Protein AF-A0AA46ZZJ0-F1 (afdb_monomer_lite)

Foldseek 3Di:
DPDPLPVVLPQPPVVPPDDQLEDPDLDDPVVLVVLVVCLVVVNLSSLRRQLVNQSPDPPRDQVSNLVSLVSNLVSVDLVSLLVNLLQQCVQHDPPGGDPHDNVSSLVSLVSSLVVLDLLSLQVCLVVLLLDPDQVSNVSSLVSLVSSVVVVNQLSVQLCVQLVDDPPDGPDPVSSVSNLVSSQPSPNPSDDHPPCVVVVVVVVPDDDPDD

Structure (mmCIF, N/CA/C/O backbone):
data_AF-A0AA46ZZJ0-F1
#
_entry.id   AF-A0AA46ZZJ0-F1
#
loop_
_atom_site.group_PDB
_atom_site.id
_atom_site.type_symbol
_atom_site.label_atom_id
_atom_site.label_alt_id
_atom_site.label_comp_id
_atom_site.label_asym_id
_atom_site.label_entity_id
_atom_site.label_seq_id
_atom_site.pdbx_PDB_ins_code
_atom_site.Cartn_x
_atom_site.Cartn_y
_atom_site.Cartn_z
_atom_site.occupancy
_atom_site.B_iso_or_equiv
_atom_site.auth_seq_id
_atom_site.auth_comp_id
_atom_site.auth_asym_id
_atom_site.auth_atom_id
_atom_site.pdbx_PDB_model_num
ATOM 1 N N . MET A 1 1 ? 16.944 19.414 19.726 1.00 41.59 1 MET A N 1
ATOM 2 C CA . MET A 1 1 ? 16.369 18.321 18.902 1.00 41.59 1 MET A CA 1
ATOM 3 C C . MET A 1 1 ? 14.925 18.004 19.311 1.00 41.59 1 MET A C 1
ATOM 5 O O . MET A 1 1 ? 14.549 16.854 19.477 1.00 41.59 1 MET A O 1
ATOM 9 N N . LYS A 1 2 ? 14.100 19.038 19.476 1.00 33.69 2 LYS A N 1
ATOM 10 C CA . LYS A 1 2 ? 12.650 18.951 19.667 1.00 33.69 2 LYS A CA 1
ATOM 11 C C . LYS A 1 2 ? 12.070 19.550 18.383 1.00 33.69 2 LYS A C 1
ATOM 13 O O . LYS A 1 2 ? 12.571 20.605 18.010 1.00 33.69 2 LYS A O 1
ATOM 18 N N . ASN A 1 3 ? 11.175 18.834 17.690 1.00 34.25 3 ASN A N 1
ATOM 19 C CA . ASN A 1 3 ? 10.380 19.240 16.496 1.00 34.25 3 ASN A CA 1
ATOM 20 C C . ASN A 1 3 ? 10.385 18.259 15.306 1.00 34.25 3 ASN A C 1
ATOM 22 O O . ASN A 1 3 ? 9.818 18.575 14.269 1.00 34.25 3 ASN A O 1
ATOM 26 N N . ARG A 1 4 ? 10.933 17.044 15.431 1.00 37.38 4 ARG A N 1
ATOM 27 C CA . ARG A 1 4 ? 10.890 16.043 14.340 1.00 37.38 4 ARG A CA 1
ATOM 28 C C . ARG A 1 4 ? 9.792 14.974 14.461 1.00 37.38 4 ARG A C 1
ATOM 30 O O . ARG A 1 4 ? 9.810 14.010 13.710 1.00 37.38 4 ARG A O 1
ATOM 37 N N . ILE A 1 5 ? 8.857 15.146 15.399 1.00 43.00 5 ILE A N 1
ATOM 38 C CA . ILE A 1 5 ? 7.804 14.159 15.723 1.00 43.00 5 ILE A CA 1
ATOM 39 C C . ILE A 1 5 ? 6.397 14.648 15.313 1.00 43.00 5 ILE A C 1
ATOM 41 O O . ILE A 1 5 ? 5.481 13.847 15.184 1.00 43.00 5 ILE A O 1
ATOM 45 N N . TYR A 1 6 ? 6.215 15.938 15.008 1.00 34.50 6 TYR A N 1
ATOM 46 C CA . TYR A 1 6 ? 4.882 16.513 14.769 1.00 34.50 6 TYR A CA 1
ATOM 47 C C . TYR A 1 6 ? 4.411 16.538 13.303 1.00 34.50 6 TYR A C 1
ATOM 49 O O . TYR A 1 6 ? 3.252 16.845 13.052 1.00 34.50 6 TYR A O 1
ATOM 57 N N . THR A 1 7 ? 5.243 16.165 12.327 1.00 35.50 7 THR A N 1
ATOM 58 C CA . THR A 1 7 ? 4.884 16.223 10.891 1.00 35.50 7 THR A CA 1
ATOM 59 C C . THR A 1 7 ? 4.432 14.900 10.270 1.00 35.50 7 THR A C 1
ATOM 61 O O . THR A 1 7 ? 4.110 14.872 9.089 1.00 35.50 7 THR A O 1
ATOM 64 N N . TRP A 1 8 ? 4.313 13.824 11.052 1.00 37.69 8 TRP A N 1
ATOM 65 C CA . TRP A 1 8 ? 3.679 12.570 10.603 1.00 37.69 8 TRP A CA 1
ATOM 66 C C . TRP A 1 8 ? 2.205 12.448 11.021 1.00 37.69 8 TRP A C 1
ATOM 68 O O . TRP A 1 8 ? 1.538 11.466 10.709 1.00 37.69 8 TRP A O 1
ATOM 78 N N . LEU A 1 9 ? 1.672 13.473 11.693 1.00 37.53 9 LEU A N 1
ATOM 79 C CA . LEU A 1 9 ? 0.306 13.514 12.224 1.00 37.53 9 LEU A CA 1
ATOM 80 C C . LEU A 1 9 ? -0.776 13.866 11.186 1.00 37.53 9 LEU A C 1
ATOM 82 O O . LEU A 1 9 ? -1.949 13.919 11.544 1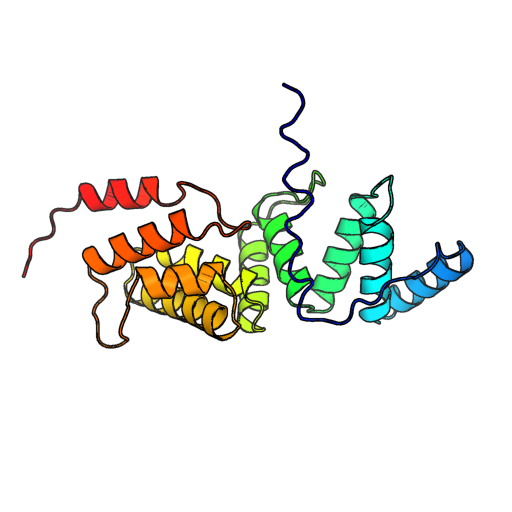.00 37.53 9 LEU A O 1
ATOM 86 N N . LEU A 1 10 ? -0.412 14.046 9.910 1.00 41.03 10 LEU A N 1
ATOM 87 C CA . LEU A 1 10 ? -1.353 14.341 8.818 1.00 41.03 10 LEU A CA 1
ATOM 88 C C . LEU A 1 10 ? -1.364 13.307 7.676 1.00 41.03 10 LEU A C 1
ATOM 90 O O . LEU A 1 10 ? -2.135 13.465 6.738 1.00 41.03 10 LEU A O 1
ATOM 94 N N . PHE A 1 11 ? -0.618 12.199 7.750 1.00 42.03 11 PHE A N 1
ATOM 95 C CA . PHE A 1 11 ? -0.574 11.194 6.667 1.00 42.03 11 PHE A CA 1
ATOM 96 C C . PHE A 1 11 ? -1.672 10.116 6.722 1.00 42.03 11 PHE A C 1
ATOM 98 O O . PHE A 1 11 ? -1.489 8.974 6.301 1.00 42.03 11 PHE A O 1
ATOM 105 N N . LEU A 1 12 ? -2.856 10.504 7.199 1.00 43.50 12 LEU A N 1
ATOM 106 C CA . LEU A 1 12 ? -4.093 9.730 7.069 1.00 43.50 12 LEU A CA 1
ATOM 107 C C . LEU A 1 12 ? -5.076 10.376 6.090 1.00 43.50 12 LEU A C 1
ATOM 109 O O . LEU A 1 12 ? -6.280 10.192 6.232 1.00 43.50 12 LEU A O 1
ATOM 113 N N . VAL A 1 13 ? -4.617 11.099 5.066 1.00 43.25 13 VAL A N 1
ATOM 114 C CA . VAL A 1 13 ? -5.535 11.593 4.027 1.00 43.25 13 VAL A CA 1
ATOM 115 C C . VAL A 1 13 ? -5.839 10.488 3.008 1.00 43.25 13 VAL A C 1
ATOM 117 O O . VAL A 1 13 ? -5.508 10.564 1.835 1.00 43.25 13 VAL A O 1
ATOM 120 N N . GLY A 1 14 ? -6.525 9.454 3.495 1.00 39.84 14 GLY A N 1
ATOM 121 C CA . GLY A 1 14 ? -7.568 8.735 2.761 1.00 39.84 14 GLY A CA 1
ATOM 122 C C . GLY A 1 14 ? -8.961 9.247 3.162 1.00 39.84 14 GLY A C 1
ATOM 123 O O . GLY A 1 14 ? -9.929 8.495 3.125 1.00 39.84 14 GLY A O 1
ATOM 124 N N . ILE A 1 15 ? -9.054 10.501 3.625 1.00 43.78 15 ILE A N 1
ATOM 125 C CA . ILE A 1 15 ? -10.271 11.110 4.196 1.00 43.78 15 ILE A CA 1
ATOM 126 C C . ILE A 1 15 ? -11.294 11.502 3.114 1.00 43.78 15 ILE A C 1
ATOM 128 O O . ILE A 1 15 ? -12.461 11.700 3.425 1.00 43.78 15 ILE A O 1
ATOM 132 N N . VAL A 1 16 ? -10.919 11.565 1.834 1.00 39.78 16 VAL A N 1
ATOM 133 C CA . VAL A 1 16 ? -11.783 12.200 0.817 1.00 39.78 16 VAL A CA 1
ATOM 134 C C . VAL A 1 16 ? -12.811 11.249 0.170 1.00 39.78 16 VAL A C 1
ATOM 136 O O . VAL A 1 16 ? -13.710 11.726 -0.511 1.00 39.78 16 VAL A O 1
ATOM 139 N N . ALA A 1 17 ? -12.765 9.929 0.403 1.00 40.16 17 ALA A N 1
ATOM 140 C CA . ALA A 1 17 ? -13.613 8.985 -0.351 1.00 40.16 17 ALA A CA 1
ATOM 141 C C . ALA A 1 17 ? -14.630 8.153 0.455 1.00 40.16 17 ALA A C 1
ATOM 143 O O . ALA A 1 17 ? -15.466 7.494 -0.159 1.00 40.16 17 ALA A O 1
ATOM 144 N N . TYR A 1 18 ? -14.613 8.159 1.795 1.00 43.56 18 TYR A N 1
ATOM 145 C CA . TYR A 1 18 ? -15.505 7.290 2.579 1.00 43.56 18 TYR A CA 1
ATOM 146 C C . TYR A 1 18 ? -16.158 8.031 3.752 1.00 43.56 18 TYR A C 1
ATOM 148 O O . TYR A 1 18 ? -15.429 8.619 4.558 1.00 43.56 18 TYR A O 1
ATOM 156 N N . PRO A 1 19 ? -17.503 7.994 3.886 1.00 41.19 19 PRO A N 1
ATOM 157 C CA . PRO A 1 19 ? -18.197 8.588 5.022 1.00 41.19 19 PRO A CA 1
ATOM 158 C C . PRO A 1 19 ? -17.690 7.941 6.313 1.00 41.19 19 PRO A C 1
ATOM 160 O O . PRO A 1 19 ? -17.813 6.735 6.523 1.00 41.19 19 PRO A O 1
ATOM 163 N N . GLN A 1 20 ? -17.060 8.762 7.147 1.00 55.84 20 GLN A N 1
ATOM 164 C CA . GLN A 1 20 ? -16.427 8.338 8.385 1.00 55.84 20 GLN A CA 1
ATOM 165 C C . GLN A 1 20 ? -17.504 8.039 9.432 1.00 55.84 20 GLN A C 1
ATOM 167 O O . GLN A 1 20 ? -18.412 8.839 9.666 1.00 55.84 20 GLN A O 1
ATOM 172 N N . GLY A 1 21 ? -17.396 6.883 10.087 1.00 52.50 21 GLY A N 1
ATOM 173 C CA . GLY A 1 21 ? -18.193 6.550 11.264 1.00 52.50 21 GLY A CA 1
ATOM 174 C C . GLY A 1 21 ? -17.684 7.302 12.491 1.00 52.50 21 GLY A C 1
ATOM 175 O O . GLY A 1 21 ? -17.160 6.677 13.408 1.00 52.50 21 GLY A O 1
ATOM 176 N N . GLU A 1 22 ? -17.787 8.629 12.502 1.00 56.06 22 GLU A N 1
ATOM 177 C CA . GLU A 1 22 ? -17.391 9.444 13.651 1.00 56.06 22 GLU A CA 1
ATOM 178 C C . GLU A 1 22 ? -18.432 9.362 14.775 1.00 56.06 22 GLU A C 1
ATOM 180 O O . GLU A 1 22 ? -19.647 9.367 14.544 1.00 56.06 22 GLU A O 1
ATOM 185 N N . LEU A 1 23 ? -17.950 9.298 16.017 1.00 60.28 23 LEU A N 1
ATOM 186 C CA . LEU A 1 23 ? -18.766 9.569 17.196 1.00 60.28 23 LEU A CA 1
ATOM 187 C C . LEU A 1 23 ? -18.728 11.083 17.420 1.00 60.28 23 LEU A C 1
ATOM 189 O O . LEU A 1 23 ? -17.670 11.628 17.713 1.00 60.28 23 LEU A O 1
ATOM 193 N N . LYS A 1 24 ? -19.868 11.753 17.214 1.00 56.50 24 LYS A N 1
ATOM 194 C CA . LYS A 1 24 ? -19.973 13.223 17.262 1.00 56.50 24 LYS A CA 1
ATOM 195 C C . LYS A 1 24 ? -19.733 13.816 18.655 1.00 56.50 24 LYS A C 1
ATOM 197 O O . LYS A 1 24 ? -19.271 14.945 18.744 1.00 56.50 24 LYS A O 1
ATOM 202 N N . ASP A 1 25 ? -20.012 13.041 19.701 1.00 66.25 25 ASP A N 1
ATOM 203 C CA . ASP A 1 25 ? -19.825 13.404 21.108 1.00 66.25 25 ASP A CA 1
ATOM 204 C C . ASP A 1 25 ? -18.959 12.346 21.800 1.00 66.25 25 ASP A C 1
ATOM 206 O O . ASP A 1 25 ? -18.948 11.186 21.369 1.00 66.25 25 ASP A O 1
ATOM 210 N N . GLU A 1 26 ? -18.262 12.710 22.886 1.00 70.81 26 GLU A N 1
ATOM 211 C CA . GLU A 1 26 ? -17.499 11.730 23.663 1.00 70.81 26 GLU A CA 1
ATOM 212 C C . GLU A 1 26 ? -18.469 10.695 24.271 1.00 70.81 26 GLU A C 1
ATOM 214 O O . GLU A 1 26 ? -19.298 11.032 25.124 1.00 70.81 26 GLU A O 1
ATOM 219 N N . PRO A 1 27 ? -18.428 9.428 23.817 1.00 76.69 27 PRO A N 1
ATOM 220 C CA . PRO A 1 27 ? -19.376 8.419 24.262 1.00 76.69 27 PRO A CA 1
ATOM 221 C C . PRO A 1 27 ? -19.125 8.080 25.733 1.00 76.69 27 PRO A C 1
ATOM 223 O O . PRO A 1 27 ? -17.987 7.882 26.160 1.00 76.69 27 PRO A O 1
ATOM 226 N N . ASN A 1 28 ? -20.198 7.917 26.509 1.00 84.38 28 ASN A N 1
ATOM 227 C CA . ASN A 1 28 ? -20.065 7.395 27.866 1.00 84.38 28 ASN A CA 1
ATOM 228 C C . ASN A 1 28 ? -19.521 5.946 27.861 1.00 84.38 28 ASN A C 1
ATOM 230 O O . ASN A 1 28 ? -19.586 5.225 26.858 1.00 84.38 28 ASN A O 1
ATOM 234 N N . LEU A 1 29 ? -19.006 5.495 29.009 1.00 85.06 29 LEU A N 1
ATOM 235 C CA . LEU A 1 29 ? -18.359 4.184 29.137 1.00 85.06 29 LEU A CA 1
ATOM 236 C C . LEU A 1 29 ? -19.278 3.010 28.750 1.00 85.06 29 LEU A C 1
ATOM 238 O O . LEU A 1 29 ? -18.813 2.021 28.186 1.00 85.06 29 LEU A O 1
ATOM 242 N N . GLU A 1 30 ? -20.574 3.100 29.044 1.00 87.00 30 GLU A N 1
ATOM 243 C CA . GLU A 1 30 ? -21.546 2.058 28.699 1.00 87.00 30 GLU A CA 1
ATOM 244 C C . GLU A 1 30 ? -21.740 1.946 27.181 1.00 87.00 30 GLU A C 1
ATOM 246 O O . GLU A 1 30 ? -21.767 0.845 26.624 1.00 87.00 30 GLU A O 1
ATOM 251 N N . THR A 1 31 ? -21.763 3.087 26.494 1.00 88.25 31 THR A N 1
ATOM 252 C CA . THR A 1 31 ? -21.823 3.163 25.034 1.00 88.25 31 THR A CA 1
ATOM 253 C C . THR A 1 31 ? -20.574 2.548 24.417 1.00 88.25 31 THR A C 1
ATOM 255 O O . THR A 1 31 ? -20.694 1.712 23.522 1.00 88.25 31 THR A O 1
ATOM 258 N N . ILE A 1 32 ? -19.382 2.873 24.932 1.00 90.44 32 ILE A N 1
ATOM 259 C CA . ILE A 1 32 ? -18.124 2.265 24.469 1.00 90.44 32 ILE A CA 1
ATOM 260 C C . ILE A 1 32 ? -18.176 0.743 24.630 1.00 90.44 32 ILE A C 1
ATOM 262 O O . ILE A 1 32 ? -17.947 0.031 23.657 1.00 90.44 32 ILE A O 1
ATOM 266 N N . LYS A 1 33 ? -18.554 0.230 25.809 1.00 92.31 33 LYS A N 1
ATOM 267 C CA . LYS A 1 33 ? -18.654 -1.221 26.063 1.00 92.31 33 LYS A CA 1
ATOM 268 C C . LYS A 1 33 ? -19.600 -1.924 25.088 1.00 92.31 33 LYS A C 1
ATOM 270 O O . LYS A 1 33 ? -19.310 -3.032 24.635 1.00 92.31 33 LYS A O 1
ATOM 275 N N . LYS A 1 34 ? -20.720 -1.285 24.743 1.00 93.88 34 LYS A N 1
ATOM 276 C CA . LYS A 1 34 ? -21.675 -1.812 23.762 1.00 93.88 34 LYS A CA 1
ATOM 277 C C . LYS A 1 34 ? -21.082 -1.850 22.350 1.00 93.88 34 LYS A C 1
ATOM 279 O O . LYS A 1 34 ? -21.259 -2.841 21.645 1.00 93.88 34 LYS A O 1
ATOM 284 N N . ILE A 1 35 ? -20.348 -0.813 21.946 1.00 93.00 35 ILE A N 1
ATOM 285 C CA . ILE A 1 35 ? -19.658 -0.785 20.647 1.00 93.00 35 ILE A CA 1
ATOM 286 C C . ILE A 1 35 ? -18.529 -1.829 20.620 1.00 93.00 35 ILE A C 1
ATOM 288 O O . ILE A 1 35 ? -18.388 -2.538 19.626 1.00 93.00 35 ILE A O 1
ATOM 292 N N . GLU A 1 36 ? -17.774 -1.998 21.711 1.00 93.62 36 GLU A N 1
ATOM 293 C CA . GLU A 1 36 ? -16.752 -3.049 21.839 1.00 93.62 36 GLU A CA 1
ATOM 294 C C . GLU A 1 36 ? -17.358 -4.442 21.663 1.00 93.62 36 GLU A C 1
ATOM 296 O O . GLU A 1 36 ? -16.792 -5.282 20.964 1.00 93.62 36 GLU A O 1
ATOM 301 N N . GLN A 1 37 ? -18.533 -4.680 22.246 1.00 94.44 37 GLN A N 1
ATOM 302 C CA . GLN A 1 37 ? -19.256 -5.932 22.066 1.00 94.44 37 GLN A CA 1
ATOM 303 C C . GLN A 1 37 ? -19.634 -6.169 20.599 1.00 94.44 37 GLN A C 1
ATOM 305 O O . GLN A 1 37 ? -19.379 -7.246 20.069 1.00 94.44 37 GLN A O 1
ATOM 310 N N . TYR A 1 38 ? -20.161 -5.156 19.911 1.00 94.19 38 TYR A N 1
ATOM 311 C CA . TYR A 1 38 ? -20.463 -5.253 18.482 1.00 94.19 38 TYR A CA 1
ATOM 312 C C . TYR A 1 38 ? -19.222 -5.488 17.621 1.00 94.19 38 TYR A C 1
ATOM 314 O O . TYR A 1 38 ? -19.285 -6.266 16.670 1.00 94.19 38 TYR A O 1
ATOM 322 N N . CYS A 1 39 ? -18.091 -4.876 17.968 1.00 93.12 39 CYS A N 1
ATOM 323 C CA . CYS A 1 39 ? -16.828 -5.155 17.299 1.00 93.12 39 CYS A CA 1
ATOM 324 C C . CYS A 1 39 ? -16.404 -6.622 17.489 1.00 93.12 39 CYS A C 1
ATOM 326 O O . CYS A 1 39 ? -16.069 -7.288 16.512 1.00 93.12 39 CYS A O 1
ATOM 328 N N . ARG A 1 40 ? -16.506 -7.166 18.714 1.00 92.00 40 ARG A N 1
ATOM 329 C CA . ARG A 1 40 ? -16.228 -8.589 19.001 1.00 92.00 40 ARG A CA 1
ATOM 330 C C . ARG A 1 40 ? -17.154 -9.551 18.255 1.00 92.00 40 ARG A C 1
ATOM 332 O O . ARG A 1 40 ? -16.739 -10.652 17.919 1.00 92.00 40 ARG A O 1
ATOM 339 N N . GLU A 1 41 ? -18.382 -9.132 17.969 1.00 93.50 41 GLU A N 1
ATOM 340 C CA . GLU A 1 41 ? -19.340 -9.868 17.131 1.00 93.50 41 GLU A CA 1
ATOM 341 C C . GLU A 1 41 ? -19.026 -9.781 15.623 1.00 93.50 41 GLU A C 1
ATOM 343 O O . GLU A 1 41 ? -19.796 -10.277 14.805 1.00 93.50 41 GLU A O 1
ATOM 348 N N . GLY A 1 42 ? -17.915 -9.147 15.232 1.00 90.31 42 GLY A N 1
ATOM 349 C CA . GLY A 1 42 ? -17.469 -9.044 13.842 1.00 90.31 42 GLY A CA 1
ATOM 350 C C . GLY A 1 42 ? -18.103 -7.897 13.052 1.00 90.31 42 GLY A C 1
ATOM 351 O O . GLY A 1 42 ? -17.923 -7.818 11.837 1.00 90.31 42 GLY A O 1
ATOM 352 N N . LYS A 1 43 ? -18.829 -6.977 13.706 1.00 92.50 43 LYS A N 1
ATOM 353 C CA . LYS A 1 43 ? -19.401 -5.798 13.038 1.00 92.50 43 LYS A CA 1
ATOM 354 C C . LYS A 1 43 ? -18.291 -4.780 12.778 1.00 92.50 43 LYS A C 1
ATOM 356 O O . LYS A 1 43 ? -17.948 -3.987 13.657 1.00 92.50 43 LYS A O 1
ATOM 361 N N . SER A 1 44 ? -17.743 -4.782 11.562 1.00 90.69 44 SER A N 1
ATOM 362 C CA . SER A 1 44 ? -16.596 -3.944 11.178 1.00 90.69 44 SER A CA 1
ATOM 363 C C . SER A 1 44 ? -16.810 -2.455 11.450 1.00 90.69 44 SER A C 1
ATOM 365 O O . SER A 1 44 ? -15.898 -1.785 11.916 1.00 90.69 44 SER A O 1
ATOM 367 N N . GLU A 1 45 ? -18.022 -1.939 11.242 1.00 91.38 45 GLU A N 1
ATOM 368 C CA . GLU A 1 45 ? -18.367 -0.536 11.516 1.00 91.38 45 GLU A CA 1
ATOM 369 C C . GLU A 1 45 ? -18.195 -0.160 12.994 1.00 91.38 45 GLU A C 1
ATOM 371 O O . GLU A 1 45 ? -17.804 0.961 13.314 1.00 91.38 45 GLU A O 1
ATOM 376 N N . ALA A 1 46 ? -18.466 -1.091 13.912 1.00 92.69 46 ALA A N 1
ATOM 377 C CA . ALA A 1 46 ? -18.268 -0.866 15.339 1.00 92.69 46 ALA A CA 1
ATOM 378 C C . ALA A 1 46 ? -16.774 -0.820 15.688 1.00 92.69 46 ALA A C 1
ATOM 380 O O . ALA A 1 46 ? -16.346 0.060 16.432 1.00 92.69 46 ALA A O 1
ATOM 381 N N . CYS A 1 47 ? -15.971 -1.715 15.104 1.00 94.06 47 CYS A N 1
ATOM 382 C CA . CYS A 1 47 ? -14.516 -1.669 15.245 1.00 94.06 47 CYS A CA 1
ATOM 383 C C . CYS A 1 47 ? -13.927 -0.372 14.670 1.00 94.06 47 CYS A C 1
ATOM 385 O O . CYS A 1 47 ? -13.036 0.221 15.270 1.00 94.06 47 CYS A 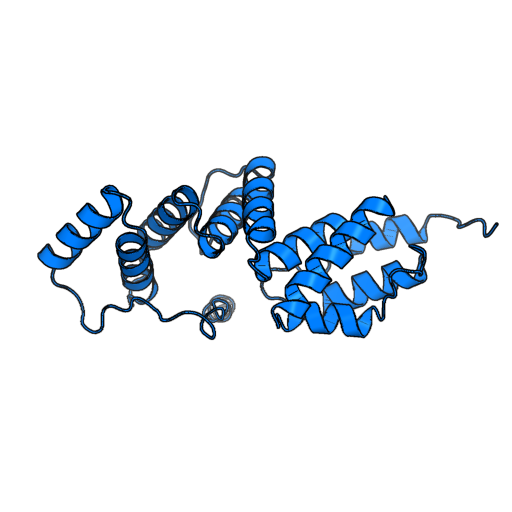O 1
ATOM 387 N N . GLU A 1 48 ? -14.444 0.093 13.531 1.00 93.19 48 GLU A N 1
ATOM 388 C CA . GLU A 1 48 ? -13.997 1.320 12.870 1.00 93.19 48 GLU A CA 1
ATOM 389 C C . GLU A 1 48 ? -14.357 2.574 13.690 1.00 93.19 48 GLU A C 1
ATOM 391 O O . GLU A 1 48 ? -13.508 3.445 13.876 1.00 93.19 48 GLU A O 1
ATOM 396 N N . LYS A 1 49 ? -15.548 2.618 14.306 1.00 91.81 49 LYS A N 1
ATOM 397 C CA . LYS A 1 49 ? -15.913 3.661 15.286 1.00 91.81 49 LYS A CA 1
ATOM 398 C C . LYS A 1 49 ? -14.947 3.711 16.468 1.00 91.81 49 LYS A C 1
ATOM 400 O O . LYS A 1 49 ? -14.558 4.793 16.897 1.00 91.81 49 LYS A O 1
ATOM 405 N N . LEU A 1 50 ? -14.553 2.551 16.997 1.00 92.94 50 LEU A N 1
ATOM 406 C CA . LEU A 1 50 ? -13.596 2.479 18.103 1.00 92.94 50 LEU A CA 1
ATOM 407 C C . LEU A 1 50 ? -12.202 2.923 17.663 1.00 92.94 50 LEU A C 1
ATOM 409 O O . LEU A 1 50 ? -11.574 3.705 18.369 1.00 92.94 50 LEU A O 1
ATOM 413 N N . TYR A 1 51 ? -11.744 2.499 16.482 1.00 93.50 51 TYR A N 1
ATOM 414 C CA . TYR A 1 51 ? -10.497 2.988 15.898 1.00 93.50 51 TYR A CA 1
ATOM 415 C C . TYR A 1 51 ? -10.465 4.523 15.859 1.00 93.50 51 TYR A C 1
ATOM 417 O O . TYR A 1 51 ? -9.531 5.111 16.400 1.00 93.50 51 TYR A O 1
ATOM 425 N N . TYR A 1 52 ? -11.497 5.177 15.309 1.00 90.12 52 TYR A N 1
ATOM 426 C CA . TYR A 1 52 ? -11.545 6.643 15.258 1.00 90.12 52 TYR A CA 1
ATOM 427 C C . TYR A 1 52 ? -11.675 7.281 16.643 1.00 90.12 52 TYR A C 1
ATOM 429 O O . TYR A 1 52 ? -11.001 8.274 16.907 1.00 90.12 52 TYR A O 1
ATOM 437 N N . HIS A 1 53 ? -12.457 6.689 17.553 1.00 89.19 53 HIS A N 1
ATOM 438 C CA . HIS A 1 53 ? -12.555 7.163 18.935 1.00 89.19 53 HIS A CA 1
ATOM 439 C C . HIS A 1 53 ? -11.177 7.268 19.600 1.00 89.19 53 HIS A C 1
ATOM 441 O O . HIS A 1 53 ? -10.838 8.314 20.143 1.00 89.19 53 HIS A O 1
ATOM 447 N N . TYR A 1 54 ? -10.361 6.212 19.535 1.00 90.25 54 TYR A N 1
ATOM 448 C CA . TYR A 1 54 ? -9.023 6.238 20.133 1.00 90.25 54 TYR A CA 1
ATOM 449 C C . TYR A 1 54 ? -8.023 7.059 19.313 1.00 90.25 54 TYR A C 1
ATOM 451 O O . TYR A 1 54 ? -7.101 7.636 19.883 1.00 90.25 54 TYR A O 1
ATOM 459 N N . PHE A 1 55 ? -8.205 7.149 17.993 1.00 88.56 55 PHE A N 1
ATOM 460 C CA . PHE A 1 55 ? -7.319 7.913 17.117 1.00 88.56 55 PHE A CA 1
ATOM 461 C C . PHE A 1 55 ? -7.416 9.434 17.323 1.00 88.56 55 PHE A C 1
ATOM 463 O O . PHE A 1 55 ? -6.392 10.126 17.255 1.00 88.56 55 PHE A O 1
ATOM 470 N N . TYR A 1 56 ? -8.628 9.946 17.563 1.00 85.06 56 TYR A N 1
ATOM 471 C CA . TYR A 1 56 ? -8.901 11.378 17.740 1.00 85.06 56 TYR A CA 1
ATOM 472 C C . TYR A 1 56 ? -8.847 11.858 19.195 1.00 85.06 56 TYR A C 1
ATOM 474 O O . TYR A 1 56 ? -8.927 13.061 19.430 1.00 85.06 56 TYR A O 1
ATOM 482 N N . LYS A 1 57 ? -8.675 10.957 20.169 1.00 85.88 57 LYS A N 1
ATOM 483 C CA . LYS A 1 57 ? -8.446 11.343 21.566 1.00 85.88 57 LYS A CA 1
ATOM 484 C C . LYS A 1 57 ? -7.181 12.192 21.719 1.00 85.88 57 LYS A C 1
ATOM 486 O O . LYS A 1 57 ? -6.180 11.931 21.054 1.00 85.88 57 LYS A O 1
ATOM 491 N N . GLU A 1 58 ? -7.229 13.184 22.614 1.00 82.81 58 GLU A N 1
ATOM 492 C CA . GLU A 1 58 ? -6.064 14.024 22.942 1.00 82.81 58 GLU A CA 1
ATOM 493 C C . GLU A 1 58 ? -4.900 13.173 23.462 1.00 82.81 58 GLU A C 1
ATOM 495 O O . GLU A 1 58 ? -3.777 13.288 22.970 1.00 82.81 58 GLU A O 1
ATOM 500 N N . ASP A 1 59 ? -5.195 12.262 24.395 1.00 84.38 59 ASP A N 1
ATOM 501 C CA . ASP A 1 59 ? -4.267 11.232 24.858 1.00 84.38 59 ASP A CA 1
ATOM 502 C C . ASP A 1 59 ? -4.501 9.934 24.074 1.00 84.38 59 ASP A C 1
ATOM 504 O O . ASP A 1 59 ? -5.353 9.104 24.408 1.00 84.38 59 ASP A O 1
ATOM 508 N N . LYS A 1 60 ? -3.807 9.814 22.940 1.00 81.88 60 LYS A N 1
ATOM 509 C CA . LYS A 1 60 ? -3.963 8.688 22.015 1.00 81.88 60 LYS A CA 1
ATOM 510 C C . LYS A 1 60 ? -3.497 7.390 22.661 1.00 81.88 60 LYS A C 1
ATOM 512 O O . LYS A 1 60 ? -2.320 7.222 22.969 1.00 81.88 60 LYS A O 1
ATOM 517 N N . ASP A 1 61 ? -4.396 6.417 22.728 1.00 89.62 61 ASP A N 1
ATOM 518 C CA . ASP A 1 61 ? -4.061 5.060 23.151 1.00 89.62 61 ASP A CA 1
ATOM 519 C C . ASP A 1 61 ? -3.566 4.249 21.943 1.00 89.62 61 ASP A C 1
ATOM 521 O O . ASP A 1 61 ? -4.346 3.645 21.200 1.00 89.62 61 ASP A O 1
ATOM 525 N N . GLY A 1 62 ? -2.249 4.279 21.716 1.00 90.19 62 GLY A N 1
ATOM 526 C CA . GLY A 1 62 ? -1.606 3.572 20.606 1.00 90.19 62 GLY A CA 1
ATOM 527 C C . GLY A 1 62 ? -1.892 2.067 20.599 1.00 90.19 62 GLY A C 1
ATOM 528 O O . GLY A 1 62 ? -2.127 1.494 19.534 1.00 90.19 62 GLY A O 1
ATOM 529 N N . GLU A 1 63 ? -1.939 1.435 21.773 1.00 94.00 63 GLU A N 1
ATOM 530 C CA . GLU A 1 63 ? -2.214 0.001 21.910 1.00 94.00 63 GLU A CA 1
ATOM 531 C C . GLU A 1 63 ? -3.653 -0.323 21.487 1.00 94.00 63 GLU A C 1
ATOM 533 O O . GLU A 1 63 ? -3.882 -1.250 20.705 1.00 94.00 63 GLU A O 1
ATOM 538 N N . LYS A 1 64 ? -4.640 0.482 21.910 1.00 93.75 64 LYS A N 1
ATOM 539 C CA . LYS A 1 64 ? -6.029 0.356 21.435 1.00 93.75 64 LYS A CA 1
ATOM 540 C C . LYS A 1 64 ? -6.143 0.617 19.935 1.00 93.75 64 LYS A C 1
ATOM 542 O O . LYS A 1 64 ? -6.848 -0.124 19.250 1.00 93.75 64 LYS A O 1
ATOM 547 N N . ILE A 1 65 ? -5.451 1.625 19.401 1.00 94.06 65 ILE A N 1
ATOM 548 C CA . ILE A 1 65 ? -5.440 1.910 17.958 1.00 94.06 65 ILE A CA 1
ATOM 549 C C . ILE A 1 65 ? -4.916 0.691 17.185 1.00 94.06 65 ILE A C 1
ATOM 551 O O . ILE A 1 65 ? -5.575 0.234 16.248 1.00 94.06 65 ILE A O 1
ATOM 555 N N . MET A 1 66 ? -3.782 0.118 17.602 1.00 95.94 66 MET A N 1
ATOM 556 C CA . MET A 1 66 ? -3.204 -1.071 16.968 1.00 95.94 66 MET A CA 1
ATOM 557 C C . MET A 1 66 ? -4.080 -2.312 17.125 1.00 95.94 66 MET A C 1
ATOM 559 O O . MET A 1 66 ? -4.214 -3.087 16.176 1.00 95.94 66 MET A O 1
ATOM 563 N N . TYR A 1 67 ? -4.737 -2.475 18.274 1.00 95.56 67 TYR A N 1
ATOM 564 C CA . TYR A 1 67 ? -5.720 -3.531 18.482 1.00 95.56 67 TYR A CA 1
ATOM 565 C C . TYR A 1 67 ? -6.840 -3.462 17.436 1.00 95.56 67 TYR A C 1
ATOM 567 O O . TYR A 1 67 ? -7.100 -4.460 16.761 1.00 95.56 67 TYR A O 1
ATOM 575 N N . TYR A 1 68 ? -7.464 -2.295 17.232 1.00 96.19 68 TYR A N 1
ATOM 576 C CA . TYR A 1 68 ? -8.543 -2.164 16.245 1.00 96.19 68 TYR A CA 1
ATOM 577 C C . TYR A 1 68 ? -8.050 -2.229 14.800 1.00 96.19 68 TYR A C 1
ATOM 579 O O . TYR A 1 68 ? -8.757 -2.796 13.969 1.00 96.19 68 TYR A O 1
ATOM 587 N N . ILE A 1 69 ? -6.839 -1.747 14.496 1.00 96.56 69 ILE A N 1
ATOM 588 C CA . ILE A 1 69 ? -6.206 -1.975 13.187 1.00 96.56 69 ILE A CA 1
ATOM 589 C C . ILE A 1 69 ? -6.116 -3.476 12.904 1.00 96.56 69 ILE A C 1
ATOM 591 O O . ILE A 1 69 ? -6.540 -3.922 11.838 1.00 96.56 69 ILE A O 1
ATOM 595 N N . LYS A 1 70 ? -5.630 -4.268 13.866 1.00 97.12 70 LYS A N 1
ATOM 596 C CA . LYS A 1 70 ? -5.553 -5.722 13.713 1.00 97.12 70 LYS A CA 1
ATOM 597 C C . LYS A 1 70 ? -6.941 -6.346 13.537 1.00 97.12 70 LYS A C 1
ATOM 599 O O . LYS A 1 70 ? -7.123 -7.121 12.606 1.00 97.12 70 LYS A O 1
ATOM 604 N N . GLN A 1 71 ? -7.923 -5.999 14.375 1.00 96.75 71 GLN A N 1
ATOM 605 C CA . GLN A 1 71 ? -9.288 -6.538 14.246 1.00 96.75 71 GLN A CA 1
ATOM 606 C C . GLN A 1 71 ? -9.896 -6.230 12.867 1.00 96.75 71 GLN A C 1
ATOM 608 O O . GLN A 1 71 ? -10.462 -7.106 12.221 1.00 96.75 71 GLN A O 1
ATOM 613 N N . LEU A 1 72 ? -9.749 -4.998 12.376 1.00 97.62 72 LEU A N 1
ATOM 614 C CA . LEU A 1 72 ? -10.269 -4.586 11.069 1.00 97.62 72 LEU A CA 1
ATOM 615 C C . LEU A 1 72 ? -9.511 -5.239 9.901 1.00 97.62 72 LEU A C 1
ATOM 617 O O . LEU A 1 72 ? -10.118 -5.545 8.874 1.00 97.62 72 LEU A O 1
ATOM 621 N N . SER A 1 73 ? -8.211 -5.494 10.064 1.00 97.62 73 SER A N 1
ATOM 622 C CA . SER A 1 73 ? -7.404 -6.293 9.134 1.00 97.62 73 SER A CA 1
ATOM 623 C C . SER A 1 73 ? -7.882 -7.749 9.070 1.00 97.62 73 SER A C 1
ATOM 625 O O . SER A 1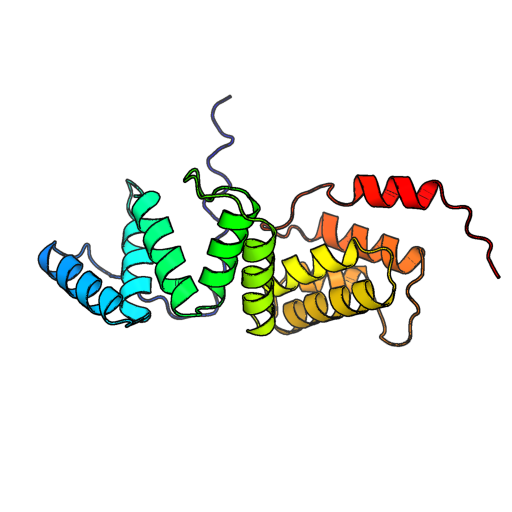 73 ? -8.076 -8.293 7.979 1.00 97.62 73 SER A O 1
ATOM 627 N N . ASP A 1 74 ? -8.163 -8.363 10.225 1.00 96.88 74 ASP A N 1
ATOM 628 C CA . ASP A 1 74 ? -8.716 -9.720 10.321 1.00 96.88 74 ASP A CA 1
ATOM 629 C C . ASP A 1 74 ? -10.096 -9.803 9.631 1.00 96.88 74 ASP A C 1
ATOM 631 O O . ASP A 1 74 ? -10.383 -10.778 8.933 1.00 96.88 74 ASP A O 1
ATOM 635 N N . LEU A 1 75 ? -10.893 -8.727 9.712 1.00 95.62 75 LEU A N 1
ATOM 636 C CA . LEU A 1 75 ? -12.161 -8.523 8.988 1.00 95.62 75 LEU A CA 1
ATOM 637 C C . LEU A 1 75 ? -11.995 -8.133 7.504 1.00 95.62 75 LEU A C 1
ATOM 639 O O . LEU A 1 75 ? -12.964 -7.740 6.855 1.00 95.62 75 LEU A O 1
ATOM 643 N N . LYS A 1 76 ? -10.782 -8.234 6.952 1.00 96.25 76 LYS A N 1
ATOM 644 C CA . LYS A 1 76 ? -10.461 -8.007 5.532 1.00 96.25 76 LYS A CA 1
ATOM 645 C C . LYS A 1 76 ? -10.802 -6.611 5.008 1.00 96.25 76 LYS A C 1
ATOM 647 O O . LYS A 1 76 ? -11.127 -6.438 3.836 1.00 96.25 76 LYS A O 1
ATOM 652 N N . ARG A 1 77 ? -10.706 -5.589 5.863 1.00 96.06 77 ARG A N 1
ATOM 653 C CA . ARG A 1 77 ? -10.868 -4.188 5.449 1.00 96.06 77 ARG A CA 1
ATOM 654 C C . ARG A 1 77 ? -9.550 -3.690 4.826 1.00 96.06 77 ARG A C 1
ATOM 656 O O . ARG A 1 77 ? -8.567 -3.596 5.564 1.00 96.06 77 ARG A O 1
ATOM 663 N N . PRO A 1 78 ? -9.501 -3.318 3.529 1.00 96.88 78 PRO A N 1
ATOM 664 C CA . PRO A 1 78 ? -8.237 -3.107 2.807 1.00 96.88 78 PRO A CA 1
ATOM 665 C C . PRO A 1 78 ? -7.290 -2.105 3.480 1.00 96.88 78 PRO A C 1
ATOM 667 O O . PRO A 1 78 ? -6.158 -2.449 3.807 1.00 96.88 78 PRO A O 1
ATOM 670 N N . LYS A 1 79 ? -7.789 -0.913 3.839 1.00 96.31 79 LYS A N 1
ATOM 671 C CA . LYS A 1 79 ? -7.026 0.107 4.586 1.00 96.31 79 LYS A CA 1
ATOM 672 C C . LYS A 1 79 ? -6.301 -0.468 5.808 1.00 96.31 79 LYS A C 1
ATOM 674 O O . LYS A 1 79 ? -5.143 -0.146 6.055 1.00 96.31 79 LYS A O 1
ATOM 679 N N . TYR A 1 80 ? -6.975 -1.317 6.574 1.00 97.69 80 TYR A N 1
ATOM 680 C CA . TYR A 1 80 ? -6.439 -1.863 7.818 1.00 97.69 80 TYR A CA 1
ATOM 681 C C . TYR A 1 80 ? -5.527 -3.065 7.578 1.00 97.69 80 TYR A C 1
ATOM 683 O O . TYR A 1 80 ? -4.564 -3.241 8.320 1.00 97.69 80 TYR A O 1
ATOM 691 N N . MET A 1 81 ? -5.761 -3.834 6.511 1.00 98.50 81 MET A N 1
ATOM 692 C CA . MET A 1 81 ? -4.812 -4.843 6.032 1.00 98.50 81 MET A CA 1
ATOM 693 C C . MET A 1 81 ? -3.485 -4.206 5.628 1.00 98.50 81 MET A C 1
ATOM 695 O O . MET A 1 81 ? -2.435 -4.692 6.036 1.00 98.50 81 MET A O 1
ATOM 699 N N . PHE A 1 82 ? -3.531 -3.085 4.905 1.00 97.88 82 PHE A N 1
ATOM 700 C CA . PHE A 1 82 ? -2.350 -2.288 4.594 1.00 97.88 82 PHE A CA 1
ATOM 701 C C . PHE A 1 82 ? -1.642 -1.805 5.864 1.00 97.88 82 PHE A C 1
ATOM 703 O O . PHE A 1 82 ? -0.466 -2.093 6.047 1.00 97.88 82 PHE A O 1
ATOM 710 N N . MET A 1 83 ? -2.354 -1.137 6.781 1.00 96.69 83 MET A N 1
ATOM 711 C CA . MET A 1 83 ? -1.753 -0.610 8.016 1.00 96.69 83 MET A CA 1
ATOM 712 C C . MET A 1 83 ? -1.131 -1.708 8.890 1.00 96.69 83 MET A C 1
ATOM 714 O O . MET A 1 83 ? -0.019 -1.544 9.387 1.00 96.69 83 MET A O 1
ATOM 718 N N . TRP A 1 84 ? -1.831 -2.831 9.075 1.00 97.94 84 TRP A N 1
ATOM 719 C CA . TRP A 1 84 ? -1.318 -3.969 9.838 1.00 97.94 84 TRP A CA 1
ATOM 720 C C . TRP A 1 84 ? -0.136 -4.637 9.129 1.00 97.94 84 TRP A C 1
ATOM 722 O O . TRP A 1 84 ? 0.850 -4.982 9.775 1.00 97.94 84 TRP A O 1
ATOM 732 N N . GLY A 1 85 ? -0.203 -4.768 7.802 1.00 96.75 85 GLY A N 1
ATOM 733 C CA . GLY A 1 85 ? 0.881 -5.316 6.997 1.00 96.75 85 GLY A CA 1
ATOM 734 C C . GLY A 1 85 ? 2.152 -4.470 7.073 1.00 96.75 85 GLY A C 1
ATOM 735 O O . GLY A 1 85 ? 3.227 -5.021 7.297 1.00 96.75 85 GLY A O 1
ATOM 736 N N . VAL A 1 86 ? 2.026 -3.138 7.003 1.00 94.38 86 VAL A N 1
ATOM 737 C CA . VAL A 1 86 ? 3.139 -2.202 7.229 1.00 94.38 86 VAL A CA 1
ATOM 738 C C . VAL A 1 86 ? 3.705 -2.388 8.634 1.00 94.38 86 VAL A C 1
ATOM 740 O O . VAL A 1 86 ? 4.902 -2.624 8.771 1.00 94.38 86 VAL A O 1
ATOM 743 N N . ALA A 1 87 ? 2.852 -2.397 9.664 1.00 94.50 87 ALA A N 1
ATOM 744 C CA . ALA A 1 87 ? 3.293 -2.596 11.043 1.00 94.50 87 ALA A CA 1
ATOM 745 C C . ALA A 1 87 ? 4.099 -3.896 11.211 1.00 94.50 87 ALA A C 1
ATOM 747 O O . ALA A 1 87 ? 5.181 -3.877 11.792 1.00 94.50 87 ALA A O 1
ATO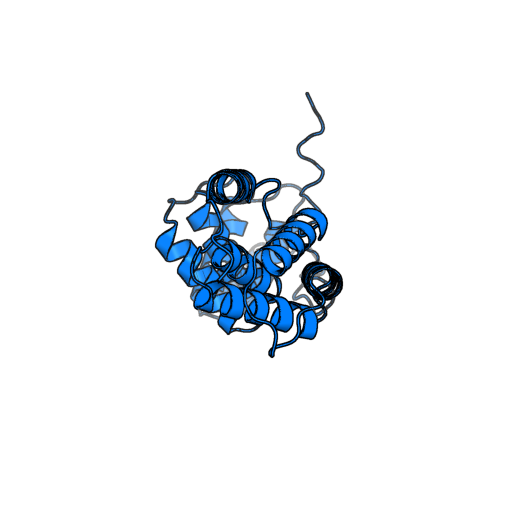M 748 N N . MET A 1 88 ? 3.610 -5.017 10.671 1.00 94.56 88 MET A N 1
ATOM 749 C CA . MET A 1 88 ? 4.320 -6.300 10.706 1.00 94.56 88 MET A CA 1
ATOM 750 C C . MET A 1 88 ? 5.631 -6.259 9.919 1.00 94.56 88 MET A C 1
ATOM 752 O O . MET A 1 88 ? 6.620 -6.828 10.370 1.00 94.56 88 MET A O 1
ATOM 756 N N . SER A 1 89 ? 5.665 -5.575 8.775 1.00 90.81 89 SER A N 1
ATOM 757 C CA . SER A 1 89 ? 6.874 -5.476 7.954 1.00 90.81 89 SER A CA 1
ATOM 758 C C . SER A 1 89 ? 7.972 -4.609 8.571 1.00 90.81 89 SER A C 1
ATOM 760 O O . SER A 1 89 ? 9.145 -4.827 8.286 1.00 90.81 89 SER A O 1
ATOM 762 N N . GLU A 1 90 ? 7.600 -3.647 9.419 1.00 87.00 90 GLU A N 1
ATOM 763 C CA . GLU A 1 90 ? 8.523 -2.689 10.037 1.00 87.00 90 GLU A CA 1
ATOM 764 C C . GLU A 1 90 ? 8.761 -2.944 11.537 1.00 87.00 90 GLU A C 1
ATOM 766 O O . GLU A 1 90 ? 9.533 -2.226 12.172 1.00 87.00 90 GLU A O 1
ATOM 771 N N . GLY A 1 91 ? 8.091 -3.941 12.126 1.00 88.69 91 GLY A N 1
ATOM 772 C CA . GLY A 1 91 ? 8.163 -4.243 13.561 1.00 88.69 91 GLY A CA 1
ATOM 773 C C . GLY A 1 91 ? 7.422 -3.241 14.460 1.00 88.69 91 GLY A C 1
ATOM 774 O O . GLY A 1 91 ? 7.587 -3.245 15.684 1.00 88.69 91 GLY A O 1
ATOM 775 N N . GLY A 1 92 ? 6.589 -2.375 13.885 1.00 88.38 92 GLY A N 1
ATOM 776 C CA . GLY A 1 92 ? 5.784 -1.409 14.622 1.00 88.38 92 GLY A CA 1
ATOM 777 C C . GLY A 1 92 ? 5.110 -0.372 13.733 1.00 88.38 92 GLY A C 1
ATOM 778 O O . GLY A 1 92 ? 5.439 -0.223 12.563 1.00 88.38 92 GLY A O 1
ATOM 779 N N . LEU A 1 93 ? 4.163 0.368 14.305 1.00 85.50 93 LEU A N 1
ATOM 780 C CA . LEU A 1 93 ? 3.517 1.511 13.660 1.00 85.50 93 LEU A CA 1
ATOM 781 C C . LEU A 1 93 ? 3.134 2.540 14.727 1.00 85.50 93 LEU A C 1
ATOM 783 O O . LEU A 1 93 ? 2.639 2.186 15.793 1.00 85.50 93 LEU A O 1
ATOM 787 N N . GLY A 1 94 ? 3.389 3.825 14.466 1.00 80.88 94 GLY A N 1
ATOM 788 C CA . GLY A 1 94 ? 3.018 4.898 15.399 1.00 80.88 94 GLY A CA 1
ATOM 789 C C . GLY A 1 94 ? 3.674 4.795 16.785 1.00 80.88 94 GLY A C 1
ATOM 790 O O . GLY A 1 94 ? 3.084 5.227 17.768 1.00 80.88 94 GLY A O 1
ATOM 791 N N . GLY A 1 95 ? 4.869 4.199 16.879 1.00 85.31 95 GLY A N 1
ATOM 792 C CA . GLY A 1 95 ? 5.589 3.995 18.145 1.00 85.31 95 GLY A CA 1
ATOM 793 C C . GLY A 1 95 ? 5.170 2.750 18.934 1.00 85.31 95 GLY A C 1
ATOM 794 O O . GLY A 1 95 ? 5.830 2.408 19.914 1.00 85.31 95 GLY A O 1
ATOM 795 N N . VAL A 1 96 ? 4.134 2.039 18.485 1.00 91.50 96 VAL A N 1
ATOM 796 C CA . VAL A 1 96 ? 3.702 0.764 19.062 1.00 91.50 96 VAL A CA 1
ATOM 797 C C . VAL A 1 96 ? 4.460 -0.366 18.383 1.00 91.50 96 VAL A C 1
ATOM 799 O O . VAL A 1 96 ? 4.470 -0.464 17.154 1.00 91.50 96 VAL A O 1
ATOM 802 N N . LYS A 1 97 ? 5.111 -1.219 19.176 1.00 94.69 97 LYS A N 1
ATOM 803 C CA . LYS A 1 97 ? 5.863 -2.367 18.663 1.00 94.69 97 LYS A CA 1
ATOM 804 C C . LYS A 1 97 ? 4.921 -3.513 18.335 1.00 94.69 97 LYS A C 1
ATOM 806 O O . LYS A 1 97 ? 4.031 -3.836 19.116 1.00 94.69 97 LYS A O 1
ATOM 811 N N . VAL A 1 98 ? 5.180 -4.187 17.225 1.00 94.50 98 VAL A N 1
ATOM 812 C CA . VAL A 1 98 ? 4.533 -5.457 16.887 1.00 94.50 98 VAL A CA 1
ATOM 813 C C . VAL A 1 98 ? 5.599 -6.489 16.554 1.00 94.50 98 VAL A C 1
ATOM 815 O O . VAL A 1 98 ? 6.746 -6.147 16.271 1.00 94.50 98 VAL A O 1
ATOM 818 N N . LYS A 1 99 ? 5.243 -7.774 16.610 1.00 95.50 99 LYS A N 1
ATOM 819 C CA . LYS A 1 99 ? 6.159 -8.824 16.166 1.00 95.50 99 LYS A CA 1
ATOM 820 C C . LYS A 1 99 ? 6.430 -8.636 14.672 1.00 95.50 99 LYS A C 1
ATOM 822 O O . LYS A 1 99 ? 5.501 -8.731 13.874 1.00 95.50 99 LYS A O 1
ATOM 827 N N . GLU A 1 100 ? 7.688 -8.384 14.334 1.00 92.88 100 GLU A N 1
ATOM 828 C CA . GLU A 1 100 ? 8.122 -8.242 12.950 1.00 92.88 100 GLU A CA 1
ATOM 829 C C . GLU A 1 100 ? 7.972 -9.572 12.204 1.00 92.88 100 GLU A C 1
ATOM 831 O O . GLU A 1 100 ? 8.407 -10.628 12.673 1.00 92.88 100 GLU A O 1
ATOM 836 N N . ASP A 1 101 ? 7.329 -9.504 11.046 1.00 94.94 101 ASP A N 1
ATOM 837 C CA . ASP A 1 101 ? 7.211 -10.581 10.076 1.00 94.94 101 ASP A CA 1
ATOM 838 C C . ASP A 1 101 ? 7.013 -9.946 8.698 1.00 94.94 101 ASP A C 1
ATOM 840 O O . ASP A 1 101 ? 5.900 -9.624 8.271 1.00 94.94 101 ASP A O 1
ATOM 844 N N . PHE A 1 102 ? 8.134 -9.727 8.017 1.00 90.56 102 PHE A N 1
ATOM 845 C CA . PHE A 1 102 ? 8.159 -9.092 6.706 1.00 90.56 102 PHE A CA 1
ATOM 846 C C . PHE A 1 102 ? 7.327 -9.848 5.665 1.00 90.56 102 PHE A C 1
ATOM 848 O O . PHE A 1 102 ? 6.621 -9.228 4.870 1.00 90.56 102 PHE A O 1
ATOM 855 N N . VAL A 1 103 ? 7.381 -11.183 5.666 1.00 93.56 103 VAL A N 1
ATOM 856 C CA . VAL A 1 103 ? 6.717 -12.001 4.642 1.00 93.56 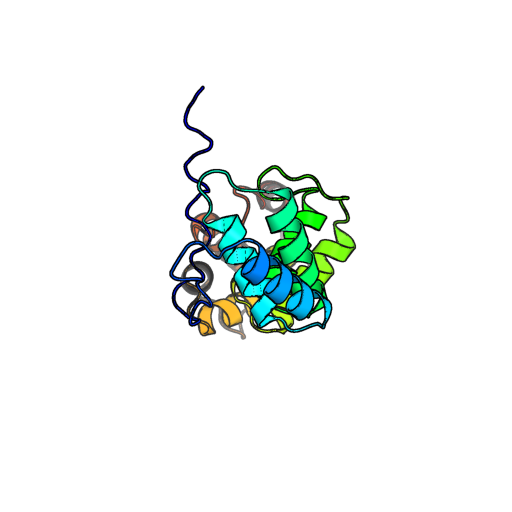103 VAL A CA 1
ATOM 857 C C . VAL A 1 103 ? 5.204 -11.928 4.801 1.00 93.56 103 VAL A C 1
ATOM 859 O O . VAL A 1 103 ? 4.497 -11.660 3.825 1.00 93.56 103 VAL A O 1
ATOM 862 N N . GLU A 1 104 ? 4.694 -12.124 6.018 1.00 95.19 104 GLU A N 1
ATOM 863 C CA . GLU A 1 104 ? 3.254 -12.031 6.259 1.00 95.19 104 GLU A CA 1
ATOM 864 C C . GLU A 1 104 ? 2.760 -10.580 6.129 1.00 95.19 104 GLU A C 1
ATOM 866 O O . GLU A 1 104 ? 1.684 -10.348 5.572 1.00 95.19 104 GLU A O 1
ATOM 871 N N . GLY A 1 105 ? 3.571 -9.592 6.527 1.00 96.25 105 GLY A N 1
ATOM 872 C CA . GLY A 1 105 ? 3.276 -8.174 6.317 1.00 96.25 105 GLY A CA 1
ATOM 873 C C . GLY A 1 105 ? 3.090 -7.820 4.837 1.00 96.25 105 GLY A C 1
ATOM 874 O O . GLY A 1 105 ? 2.054 -7.276 4.447 1.00 96.25 105 GLY A O 1
ATOM 875 N N . MET A 1 106 ? 4.036 -8.215 3.980 1.00 96.56 106 MET A N 1
ATOM 876 C CA . MET A 1 106 ? 3.955 -7.983 2.532 1.00 96.56 106 MET A CA 1
ATOM 877 C C . MET A 1 106 ? 2.792 -8.728 1.873 1.00 96.56 106 MET A C 1
ATOM 879 O O . MET A 1 106 ? 2.181 -8.219 0.933 1.00 96.56 106 MET A O 1
ATOM 883 N N . LYS A 1 107 ? 2.437 -9.913 2.372 1.00 97.69 107 LYS A N 1
ATOM 884 C CA . LYS A 1 107 ? 1.259 -10.652 1.905 1.00 97.69 107 LYS A CA 1
ATOM 885 C C . LYS A 1 107 ? -0.040 -9.910 2.224 1.00 97.69 107 LYS A C 1
ATOM 887 O O . LYS A 1 107 ? -0.909 -9.845 1.358 1.00 97.69 107 LYS A O 1
ATOM 892 N N . LEU A 1 108 ? -0.171 -9.320 3.413 1.00 98.25 108 LEU A N 1
ATOM 893 C CA . LEU A 1 108 ? -1.328 -8.493 3.780 1.00 98.25 108 LEU A CA 1
ATOM 894 C C . LEU A 1 108 ? -1.421 -7.224 2.929 1.00 98.25 108 LEU A C 1
ATOM 896 O O . LEU A 1 108 ? -2.500 -6.904 2.431 1.00 98.25 108 LEU A O 1
ATOM 900 N N . ILE A 1 109 ? -0.294 -6.539 2.712 1.00 98.06 109 ILE A N 1
ATOM 901 C CA . ILE A 1 109 ? -0.221 -5.374 1.819 1.00 98.06 109 ILE A CA 1
ATOM 902 C C . ILE A 1 109 ? -0.654 -5.781 0.409 1.00 98.06 109 ILE A C 1
ATOM 904 O O . ILE A 1 109 ? -1.487 -5.110 -0.194 1.00 98.06 109 ILE A O 1
ATOM 908 N N . LYS A 1 110 ? -0.178 -6.924 -0.099 1.00 98.06 110 LYS A N 1
ATOM 909 C CA . LYS A 1 110 ? -0.595 -7.419 -1.412 1.00 98.06 110 LYS A CA 1
ATOM 910 C C . LYS A 1 110 ? -2.090 -7.711 -1.469 1.00 98.06 110 LYS A C 1
ATOM 912 O O . LYS A 1 110 ? -2.744 -7.288 -2.412 1.00 98.06 110 LYS A O 1
ATOM 917 N N . GLN A 1 111 ? -2.647 -8.386 -0.469 1.00 98.50 111 GLN A N 1
ATOM 918 C CA . GLN A 1 111 ? -4.088 -8.627 -0.419 1.00 98.50 111 GLN A CA 1
ATOM 919 C C . GLN A 1 111 ? -4.888 -7.315 -0.370 1.00 98.50 111 GLN A C 1
ATOM 921 O O . GLN A 1 111 ? -5.939 -7.224 -0.989 1.00 98.50 111 GLN A O 1
ATOM 926 N N . SER A 1 112 ? -4.388 -6.284 0.319 1.00 98.50 112 SER A N 1
ATOM 927 C CA . SER A 1 112 ? -4.990 -4.949 0.286 1.00 98.50 112 SER A CA 1
ATOM 928 C C . SER A 1 112 ? -4.919 -4.309 -1.104 1.00 98.50 112 SER A C 1
ATOM 930 O O . SER A 1 112 ? -5.862 -3.627 -1.494 1.00 98.50 112 SER A O 1
ATOM 932 N N . ALA A 1 113 ? -3.815 -4.492 -1.831 1.00 98.12 113 ALA A N 1
ATOM 933 C CA . ALA A 1 113 ? -3.646 -3.990 -3.193 1.00 98.12 113 ALA A CA 1
ATOM 934 C C . ALA A 1 113 ? -4.575 -4.703 -4.189 1.00 98.12 113 ALA A C 1
ATOM 936 O O . ALA A 1 113 ? -5.150 -4.055 -5.059 1.00 98.12 113 ALA A O 1
ATOM 937 N N . ASP A 1 114 ? -4.745 -6.019 -4.024 1.00 97.62 114 ASP A N 1
ATOM 938 C CA . ASP A 1 114 ? -5.669 -6.856 -4.801 1.00 97.62 114 ASP A CA 1
ATOM 939 C C . ASP A 1 114 ? -7.150 -6.502 -4.528 1.00 97.62 114 ASP A C 1
ATOM 941 O O . ASP A 1 114 ? -8.023 -6.878 -5.304 1.00 97.62 114 ASP A O 1
ATOM 945 N N . LEU A 1 115 ? -7.433 -5.791 -3.427 1.00 97.38 115 LEU A N 1
ATOM 946 C CA . LEU A 1 115 ? -8.741 -5.223 -3.067 1.00 97.38 115 LEU A CA 1
ATOM 947 C C . LEU A 1 115 ? -8.836 -3.721 -3.396 1.00 97.38 115 LEU A C 1
ATOM 949 O O . LEU A 1 115 ? -9.552 -2.979 -2.722 1.00 97.38 115 LEU A O 1
ATOM 953 N N . ASP A 1 116 ? -8.070 -3.270 -4.388 1.00 97.19 116 ASP A N 1
ATOM 954 C CA . ASP A 1 116 ? -8.115 -1.916 -4.945 1.00 97.19 116 ASP A CA 1
ATOM 955 C C . ASP A 1 116 ? -7.825 -0.783 -3.950 1.00 97.19 116 ASP A C 1
ATOM 957 O O . ASP A 1 116 ? -8.294 0.340 -4.117 1.00 97.19 116 ASP A O 1
ATOM 961 N N . TYR A 1 117 ? -7.033 -1.039 -2.901 1.00 98.06 117 TYR A N 1
ATOM 962 C CA . TYR A 1 117 ? -6.584 0.028 -2.005 1.00 98.06 117 TYR A CA 1
ATOM 963 C C . TYR A 1 117 ? -5.348 0.742 -2.581 1.00 98.06 117 TYR A C 1
ATOM 965 O O . TYR A 1 117 ? -4.259 0.153 -2.573 1.00 98.06 117 TYR A O 1
ATOM 973 N N . PRO A 1 118 ? -5.451 2.012 -3.025 1.00 98.25 118 PRO A N 1
ATOM 974 C CA . PRO A 1 118 ? -4.396 2.630 -3.831 1.00 98.25 118 PRO A CA 1
ATOM 975 C C . PRO A 1 118 ? -3.035 2.776 -3.130 1.00 98.25 118 PRO A C 1
ATOM 977 O O . PRO A 1 118 ? -2.022 2.481 -3.764 1.00 98.25 118 PRO A O 1
ATOM 980 N N . PRO A 1 119 ? -2.951 3.116 -1.824 1.00 97.56 119 PRO A N 1
ATOM 981 C CA . PRO A 1 119 ? -1.664 3.124 -1.123 1.00 97.56 119 PRO A CA 1
ATOM 982 C C . PRO A 1 119 ? -0.969 1.754 -1.097 1.00 97.56 119 PRO A C 1
ATOM 984 O O . PRO A 1 119 ? 0.252 1.667 -1.219 1.00 97.56 119 PRO A O 1
ATOM 987 N N . ALA A 1 120 ? -1.736 0.664 -0.986 1.00 97.94 120 ALA A N 1
ATOM 988 C CA . ALA A 1 120 ? -1.171 -0.681 -1.046 1.00 97.94 120 ALA A CA 1
ATOM 989 C C . ALA A 1 120 ? -0.720 -1.040 -2.465 1.00 97.94 120 ALA A C 1
ATOM 991 O O . ALA A 1 120 ? 0.347 -1.627 -2.633 1.00 97.94 120 ALA A O 1
ATOM 992 N N . GLN A 1 121 ? -1.496 -0.665 -3.486 1.00 98.62 121 GLN A N 1
ATOM 993 C CA . GLN A 1 121 ? -1.106 -0.836 -4.886 1.00 98.62 121 GLN A CA 1
ATOM 994 C C . GLN A 1 121 ? 0.199 -0.092 -5.190 1.00 98.62 121 GLN A C 1
ATOM 996 O O . GLN A 1 121 ? 1.105 -0.678 -5.777 1.00 98.62 121 GLN A O 1
ATOM 1001 N N . MET A 1 122 ? 0.353 1.143 -4.708 1.00 97.25 122 MET A N 1
ATOM 1002 C CA . MET A 1 122 ? 1.598 1.896 -4.838 1.00 97.25 122 MET A CA 1
ATOM 1003 C C . MET A 1 122 ? 2.778 1.184 -4.164 1.00 97.25 122 MET A C 1
ATOM 1005 O O . MET A 1 122 ? 3.826 1.021 -4.782 1.00 97.25 122 MET A O 1
ATOM 1009 N N . MET A 1 123 ? 2.606 0.688 -2.935 1.00 96.06 123 MET A N 1
ATOM 1010 C CA . MET A 1 123 ? 3.664 -0.019 -2.200 1.00 96.06 123 MET A CA 1
ATOM 1011 C C . MET A 1 123 ? 4.064 -1.357 -2.845 1.00 96.06 123 MET A C 1
ATOM 1013 O O . MET A 1 123 ? 5.246 -1.695 -2.898 1.00 96.06 123 MET A O 1
ATOM 1017 N N . ILE A 1 124 ? 3.109 -2.127 -3.371 1.00 97.38 124 ILE A N 1
ATOM 1018 C CA . ILE A 1 124 ? 3.414 -3.353 -4.129 1.00 97.38 124 ILE A CA 1
ATOM 1019 C C . ILE A 1 124 ? 4.066 -3.022 -5.466 1.00 97.38 124 ILE A C 1
ATOM 1021 O O . ILE A 1 124 ? 5.016 -3.694 -5.872 1.00 97.38 124 ILE A O 1
ATOM 1025 N N . GLY A 1 125 ? 3.558 -1.990 -6.137 1.00 96.94 125 GLY A N 1
ATOM 1026 C CA . GLY A 1 125 ? 4.105 -1.472 -7.378 1.00 96.94 125 GLY A CA 1
ATOM 1027 C C . GLY A 1 125 ? 5.579 -1.124 -7.232 1.00 96.94 125 GLY A C 1
ATOM 1028 O O . GLY A 1 125 ? 6.427 -1.616 -7.975 1.00 96.94 125 GLY A O 1
ATOM 1029 N N . ASP A 1 126 ? 5.871 -0.356 -6.190 1.00 94.94 126 ASP A N 1
ATOM 1030 C CA . ASP A 1 126 ? 7.206 0.001 -5.760 1.00 94.94 126 ASP A CA 1
ATOM 1031 C C . ASP A 1 126 ? 8.100 -1.216 -5.491 1.00 94.94 126 ASP A C 1
ATOM 1033 O O . ASP A 1 126 ? 9.161 -1.365 -6.099 1.00 94.94 126 ASP A O 1
ATOM 1037 N N . PHE A 1 127 ? 7.649 -2.129 -4.629 1.00 93.06 127 PHE A N 1
ATOM 1038 C CA . PHE A 1 127 ? 8.408 -3.323 -4.275 1.00 93.06 127 PHE A CA 1
ATOM 1039 C C . PHE A 1 127 ? 8.791 -4.144 -5.516 1.00 93.06 127 PHE A C 1
ATOM 1041 O O . PHE A 1 127 ? 9.941 -4.561 -5.661 1.00 93.06 127 PHE A O 1
ATOM 1048 N N . LEU A 1 128 ? 7.863 -4.331 -6.456 1.00 94.38 128 LEU A N 1
ATOM 1049 C CA . LEU A 1 128 ? 8.107 -5.069 -7.698 1.00 94.38 128 LEU A CA 1
ATOM 1050 C C . LEU A 1 128 ? 9.091 -4.355 -8.640 1.00 94.38 128 LEU A C 1
ATOM 1052 O O . LEU A 1 128 ? 9.873 -5.020 -9.324 1.00 94.38 128 LEU A O 1
ATOM 1056 N N . CYS A 1 129 ? 9.104 -3.021 -8.652 1.00 92.81 129 CYS A N 1
ATOM 1057 C CA . CYS A 1 129 ? 10.029 -2.211 -9.452 1.00 92.81 129 CYS A CA 1
ATOM 1058 C C . CYS A 1 129 ? 11.487 -2.258 -8.954 1.00 92.81 129 CYS A C 1
ATOM 1060 O O . CYS A 1 129 ? 12.395 -1.819 -9.667 1.00 92.81 129 CYS A O 1
ATOM 1062 N N . THR A 1 130 ? 11.747 -2.846 -7.781 1.00 88.19 130 THR A N 1
ATOM 1063 C CA . THR A 1 130 ? 13.111 -3.172 -7.321 1.00 88.19 130 THR A CA 1
ATOM 1064 C C . THR A 1 130 ? 13.694 -4.423 -7.995 1.00 88.19 130 THR A C 1
ATOM 1066 O O . THR A 1 130 ? 14.909 -4.631 -7.971 1.00 88.19 130 THR A O 1
ATOM 1069 N N . SER A 1 131 ? 12.854 -5.257 -8.623 1.00 88.44 131 SER A N 1
ATOM 1070 C CA . SER A 1 131 ? 13.273 -6.509 -9.259 1.00 88.44 131 SER A CA 1
ATOM 1071 C C . SER A 1 131 ? 14.133 -6.271 -10.505 1.00 88.44 131 SER A C 1
ATOM 1073 O O . SER A 1 131 ? 13.958 -5.317 -11.269 1.00 88.44 131 SER A O 1
ATOM 1075 N N . ASN A 1 132 ? 15.049 -7.203 -10.773 1.00 84.50 132 ASN A N 1
ATOM 1076 C CA . ASN A 1 132 ? 15.785 -7.245 -12.038 1.00 84.50 132 ASN A CA 1
ATOM 1077 C C . ASN A 1 132 ? 14.938 -7.832 -13.182 1.00 84.50 132 ASN A C 1
ATOM 1079 O O . ASN A 1 132 ? 15.263 -7.627 -14.351 1.00 84.50 132 ASN A O 1
ATOM 1083 N N . GLU A 1 133 ? 13.836 -8.512 -12.874 1.00 89.50 133 GLU A N 1
ATOM 1084 C CA . GLU A 1 133 ? 13.018 -9.238 -13.841 1.00 89.50 133 GLU A CA 1
ATOM 1085 C C . GLU A 1 133 ? 12.023 -8.321 -14.564 1.00 89.50 133 GLU A C 1
ATOM 1087 O O . GLU A 1 133 ? 11.151 -7.713 -13.945 1.00 89.50 133 GLU A O 1
ATOM 1092 N N . ALA A 1 134 ? 12.072 -8.285 -15.901 1.00 90.75 134 ALA A N 1
ATOM 1093 C CA . ALA A 1 134 ? 11.166 -7.466 -16.719 1.00 90.75 134 ALA A CA 1
ATOM 1094 C C . ALA A 1 134 ? 9.674 -7.746 -16.444 1.00 90.75 134 ALA A C 1
ATOM 1096 O O . ALA A 1 134 ? 8.842 -6.841 -16.500 1.00 90.75 134 ALA A O 1
ATOM 1097 N N . LYS A 1 135 ? 9.324 -9.003 -16.134 1.00 92.81 135 LYS A N 1
ATOM 1098 C CA . LYS A 1 135 ? 7.948 -9.392 -15.781 1.00 92.81 135 LYS A CA 1
ATOM 1099 C C . LYS A 1 135 ? 7.461 -8.724 -14.493 1.00 92.81 135 LYS A C 1
ATOM 1101 O O . LYS A 1 135 ? 6.283 -8.389 -14.417 1.00 92.81 135 LYS A O 1
ATOM 1106 N N . ASP A 1 136 ? 8.341 -8.521 -13.517 1.00 94.75 136 ASP A N 1
ATOM 1107 C CA . ASP A 1 136 ? 7.966 -7.970 -12.218 1.00 94.75 136 ASP A CA 1
ATOM 1108 C C . ASP A 1 136 ? 7.791 -6.463 -12.326 1.00 94.75 136 ASP A C 1
ATOM 1110 O O . ASP A 1 136 ? 6.794 -5.947 -11.849 1.00 94.75 136 ASP A O 1
ATOM 1114 N N . ILE A 1 137 ? 8.649 -5.767 -13.073 1.00 93.25 137 ILE A N 1
ATOM 1115 C CA . ILE A 1 137 ? 8.495 -4.318 -13.295 1.00 93.25 137 ILE A CA 1
ATOM 1116 C C . ILE A 1 137 ? 7.225 -4.007 -14.071 1.00 93.25 137 ILE A C 1
ATOM 1118 O O . ILE A 1 137 ? 6.517 -3.070 -13.726 1.00 93.25 137 ILE A O 1
ATOM 1122 N N . ARG A 1 138 ? 6.873 -4.822 -15.074 1.00 94.56 138 ARG A N 1
ATOM 1123 C CA . ARG A 1 138 ? 5.580 -4.676 -15.760 1.00 94.56 138 ARG A CA 1
ATOM 1124 C C . ARG A 1 138 ? 4.401 -4.856 -14.808 1.00 94.56 138 ARG A C 1
ATOM 1126 O O . ARG A 1 138 ? 3.417 -4.134 -14.925 1.00 94.56 138 ARG A O 1
ATOM 1133 N N . ARG A 1 139 ? 4.494 -5.797 -13.863 1.00 96.00 139 ARG A N 1
ATOM 1134 C CA . ARG A 1 139 ? 3.488 -5.947 -12.798 1.00 96.00 139 ARG A CA 1
ATOM 1135 C C . ARG A 1 139 ? 3.513 -4.761 -11.834 1.00 96.00 139 ARG A C 1
ATOM 1137 O O . ARG A 1 139 ? 2.452 -4.329 -11.409 1.00 96.00 139 ARG A O 1
ATOM 1144 N N . GLY A 1 140 ? 4.686 -4.215 -11.529 1.00 96.94 140 GLY A N 1
ATOM 1145 C CA . GLY A 1 140 ? 4.837 -3.030 -10.694 1.00 96.94 140 GLY A CA 1
ATOM 1146 C C . GLY A 1 140 ? 4.127 -1.823 -11.302 1.00 96.94 140 GLY A C 1
ATOM 1147 O O . GLY A 1 140 ? 3.243 -1.245 -10.678 1.00 96.94 140 GLY A O 1
ATOM 1148 N N . LEU A 1 141 ? 4.416 -1.537 -12.574 1.00 96.88 141 LEU A N 1
ATOM 1149 C CA . LEU A 1 141 ? 3.740 -0.512 -13.373 1.00 96.88 141 LEU A CA 1
ATOM 1150 C C . LEU A 1 141 ? 2.232 -0.744 -13.486 1.00 96.88 141 LEU A C 1
ATOM 1152 O O . LEU A 1 141 ? 1.475 0.218 -13.488 1.00 96.88 141 LEU A O 1
ATOM 1156 N N . PHE A 1 142 ? 1.781 -2.001 -13.551 1.00 96.31 142 PHE A N 1
ATOM 1157 C CA . PHE A 1 142 ? 0.354 -2.315 -13.518 1.00 96.31 142 PHE A CA 1
ATOM 1158 C C . PHE A 1 142 ? -0.301 -1.842 -12.212 1.00 96.31 142 PHE A C 1
ATOM 1160 O O . PHE A 1 142 ? -1.286 -1.116 -12.280 1.00 96.31 142 PHE A O 1
ATOM 1167 N N . TYR A 1 143 ? 0.259 -2.175 -11.042 1.00 98.38 143 TYR A N 1
ATOM 1168 C CA . TYR A 1 143 ? -0.306 -1.717 -9.766 1.00 98.38 143 TYR A CA 1
ATOM 1169 C C . TYR A 1 143 ? -0.238 -0.193 -9.605 1.00 98.38 143 TYR A C 1
ATOM 1171 O O . TYR A 1 143 ? -1.202 0.408 -9.139 1.00 98.38 143 TYR A O 1
ATOM 1179 N N . ILE A 1 144 ? 0.864 0.445 -10.018 1.00 98.00 144 ILE A N 1
ATOM 1180 C CA . ILE A 1 144 ? 0.989 1.913 -9.979 1.00 98.00 144 ILE A CA 1
ATOM 1181 C C . ILE A 1 144 ? -0.077 2.550 -10.882 1.00 98.00 144 ILE A C 1
ATOM 1183 O O . ILE A 1 144 ? -0.759 3.483 -10.469 1.00 98.00 144 ILE A O 1
ATOM 1187 N N . ASN A 1 145 ? -0.297 2.005 -12.081 1.00 97.38 145 ASN A N 1
ATOM 1188 C CA . ASN A 1 145 ? -1.357 2.477 -12.965 1.00 97.38 145 ASN A CA 1
ATOM 1189 C C . ASN A 1 145 ? -2.749 2.299 -12.341 1.00 97.38 145 ASN A C 1
ATOM 1191 O O . ASN A 1 145 ? -3.536 3.234 -12.385 1.00 97.38 145 ASN A O 1
ATOM 1195 N N . SER A 1 146 ? -3.044 1.160 -11.707 1.00 97.62 146 SER A N 1
ATOM 1196 C CA . SER A 1 146 ? -4.319 0.939 -11.002 1.00 97.62 146 SER A CA 1
ATOM 1197 C C . SER A 1 146 ? -4.548 1.934 -9.855 1.00 97.62 146 SER A C 1
ATOM 1199 O O . SER A 1 146 ? -5.659 2.442 -9.679 1.00 97.62 146 SER A O 1
ATOM 1201 N N . ALA A 1 147 ? -3.490 2.292 -9.122 1.00 97.94 147 ALA A N 1
ATOM 1202 C CA . ALA A 1 147 ? -3.568 3.335 -8.105 1.00 97.94 147 ALA A CA 1
ATOM 1203 C C . ALA A 1 147 ? -3.862 4.709 -8.734 1.00 97.94 147 ALA A C 1
ATOM 1205 O O . ALA A 1 147 ? -4.691 5.458 -8.212 1.00 97.94 147 ALA A O 1
ATOM 1206 N N . CYS A 1 148 ? -3.241 5.031 -9.876 1.00 97.12 148 CYS A N 1
ATOM 1207 C CA . CYS A 1 148 ? -3.540 6.265 -10.602 1.00 97.12 148 CYS A CA 1
ATOM 1208 C C . CYS A 1 148 ? -4.966 6.289 -11.179 1.00 97.12 148 CYS A C 1
ATOM 1210 O O . CYS A 1 148 ? -5.648 7.304 -11.067 1.00 97.12 148 CYS A O 1
ATOM 1212 N N . GLU A 1 149 ? -5.463 5.178 -11.729 1.00 96.75 149 GLU A N 1
ATOM 1213 C CA . GLU A 1 149 ? -6.857 5.044 -12.185 1.00 96.75 149 GLU A CA 1
ATOM 1214 C C . GLU A 1 149 ? -7.851 5.296 -11.037 1.00 96.75 149 GLU A C 1
ATOM 1216 O O . GLU A 1 149 ? -8.923 5.859 -11.249 1.00 96.75 149 GLU A O 1
ATOM 1221 N N . SER A 1 150 ? -7.451 4.983 -9.801 1.00 95.06 150 SER A N 1
ATOM 1222 C CA . SER A 1 150 ? -8.174 5.323 -8.567 1.00 95.06 150 SER A CA 1
ATOM 1223 C C . SER A 1 150 ? -7.931 6.758 -8.074 1.00 95.06 150 SER A C 1
ATOM 1225 O O . SER A 1 150 ? -8.276 7.097 -6.942 1.00 95.06 150 SER A O 1
ATOM 1227 N N . THR A 1 151 ? -7.336 7.622 -8.899 1.00 96.25 151 THR A N 1
ATOM 1228 C CA . THR A 1 151 ? -6.987 9.030 -8.632 1.00 96.25 151 THR A CA 1
ATOM 1229 C C . THR A 1 151 ? -5.975 9.252 -7.503 1.00 96.25 151 THR A C 1
ATOM 1231 O O . THR A 1 151 ? -5.880 10.347 -6.940 1.00 96.25 151 THR A O 1
ATOM 1234 N N . TYR A 1 152 ? -5.178 8.233 -7.166 1.00 96.69 152 TYR A N 1
ATOM 1235 C CA . TYR A 1 152 ? -4.125 8.374 -6.168 1.00 96.69 152 TYR A CA 1
ATOM 1236 C C . TYR A 1 152 ? -2.967 9.208 -6.724 1.00 96.69 152 TYR A C 1
ATOM 1238 O O . TYR A 1 152 ? -2.165 8.738 -7.529 1.00 96.69 152 TYR A O 1
ATOM 1246 N N . GLN A 1 153 ? -2.895 10.468 -6.289 1.00 96.88 153 GLN A N 1
ATOM 1247 C CA . GLN A 1 153 ? -1.998 11.486 -6.848 1.00 96.88 153 GLN A CA 1
ATOM 1248 C C . GLN A 1 153 ? -0.520 11.071 -6.937 1.00 96.88 153 GLN A C 1
ATOM 1250 O O . GLN A 1 153 ? 0.056 11.262 -8.010 1.00 96.88 153 GLN A O 1
ATOM 1255 N N . PRO A 1 154 ? 0.101 10.454 -5.907 1.00 96.62 154 PRO A N 1
ATOM 1256 C CA . PRO A 1 154 ? 1.484 9.999 -6.030 1.00 96.62 154 PRO A CA 1
ATOM 1257 C C . PRO A 1 154 ? 1.676 9.006 -7.178 1.00 96.62 154 PRO A C 1
ATOM 1259 O O . PRO A 1 154 ? 2.646 9.099 -7.923 1.00 96.62 154 PRO A O 1
ATOM 1262 N N . ALA A 1 155 ? 0.728 8.089 -7.377 1.00 97.31 155 ALA A N 1
ATOM 1263 C CA . ALA A 1 155 ? 0.803 7.122 -8.462 1.00 97.31 155 ALA A CA 1
ATOM 1264 C C . ALA A 1 155 ? 0.613 7.771 -9.840 1.00 97.31 155 ALA A C 1
ATOM 1266 O O . ALA A 1 155 ? 1.323 7.409 -10.775 1.00 97.31 155 ALA A O 1
ATOM 1267 N N . CYS A 1 156 ? -0.283 8.755 -9.974 1.00 97.19 156 CYS A N 1
ATOM 1268 C CA . CYS A 1 156 ? -0.430 9.481 -11.238 1.00 97.19 156 CYS A CA 1
ATOM 1269 C C . CYS A 1 156 ? 0.813 10.279 -11.605 1.00 97.19 156 CYS A C 1
ATOM 1271 O O . CYS A 1 156 ? 1.254 10.203 -12.746 1.00 97.19 156 CYS A O 1
ATOM 1273 N N . TYR A 1 157 ? 1.447 10.928 -10.627 1.00 97.25 157 TYR A N 1
ATOM 1274 C CA . TYR A 1 157 ? 2.738 11.572 -10.843 1.00 97.25 157 TYR A CA 1
ATOM 1275 C C . TYR A 1 157 ? 3.782 10.588 -11.392 1.00 97.25 157 TYR A C 1
ATOM 1277 O O . TYR A 1 157 ? 4.495 10.907 -12.341 1.00 97.25 157 TYR A O 1
ATOM 1285 N N . VAL A 1 158 ? 3.858 9.371 -10.833 1.00 97.19 158 VAL A N 1
ATOM 1286 C CA . VAL A 1 158 ? 4.764 8.338 -11.360 1.00 97.19 158 VAL A CA 1
ATOM 1287 C C . VAL A 1 158 ? 4.402 7.980 -12.798 1.00 97.19 158 VAL A C 1
ATOM 1289 O O . VAL A 1 158 ? 5.295 7.903 -13.633 1.00 97.19 158 VAL A O 1
ATOM 1292 N N . MET A 1 159 ? 3.126 7.755 -13.110 1.00 96.62 159 MET A N 1
ATOM 1293 C CA . MET A 1 159 ? 2.725 7.356 -14.462 1.00 96.62 159 MET A CA 1
ATOM 1294 C C . MET A 1 159 ? 2.990 8.448 -15.507 1.00 96.62 159 MET A C 1
ATOM 1296 O O . MET A 1 159 ? 3.430 8.116 -16.610 1.00 96.62 159 MET A O 1
ATOM 1300 N N . ASP A 1 160 ? 2.810 9.719 -15.144 1.00 96.00 160 ASP A N 1
ATOM 1301 C CA . ASP A 1 160 ? 3.138 10.870 -15.992 1.00 96.00 160 ASP A CA 1
ATOM 1302 C C . ASP A 1 160 ? 4.649 10.961 -16.257 1.00 96.00 160 ASP A C 1
ATOM 1304 O O . ASP A 1 160 ? 5.073 11.074 -17.407 1.00 96.00 160 ASP A O 1
ATOM 1308 N N . GLU A 1 161 ? 5.473 10.839 -15.211 1.00 95.38 161 GLU A N 1
ATOM 1309 C CA . GLU A 1 161 ? 6.940 10.871 -15.316 1.00 95.38 161 GLU A CA 1
ATOM 1310 C C . GLU A 1 161 ? 7.483 9.693 -16.139 1.00 95.38 161 GLU A C 1
ATOM 1312 O O . GLU A 1 161 ? 8.420 9.821 -16.931 1.00 95.38 161 GLU A O 1
ATOM 1317 N N . VAL A 1 162 ? 6.890 8.513 -15.962 1.00 94.56 162 VAL A N 1
ATOM 1318 C CA . VAL A 1 162 ? 7.315 7.303 -16.661 1.00 94.56 162 VAL A CA 1
ATOM 1319 C C . VAL A 1 162 ? 6.920 7.351 -18.139 1.00 94.56 162 VAL A C 1
ATOM 1321 O O . VAL A 1 162 ? 7.671 6.818 -18.964 1.00 94.56 162 VAL A O 1
ATOM 1324 N N . ASN A 1 163 ? 5.778 7.966 -18.478 1.00 89.69 163 ASN A N 1
ATOM 1325 C CA . ASN A 1 163 ? 5.220 8.028 -19.834 1.00 89.69 163 ASN A CA 1
ATOM 1326 C C . ASN A 1 163 ? 5.268 6.657 -20.547 1.00 89.69 163 ASN A C 1
ATOM 1328 O O . ASN A 1 163 ? 5.736 6.521 -21.679 1.00 89.69 163 ASN A O 1
ATOM 1332 N N . TYR A 1 164 ? 4.877 5.601 -19.828 1.00 83.25 164 TYR A N 1
ATOM 1333 C CA . TYR A 1 164 ? 4.999 4.220 -20.295 1.00 83.25 164 TYR A CA 1
ATOM 1334 C C . TYR A 1 164 ? 3.856 3.837 -21.230 1.00 83.25 164 TYR A C 1
ATOM 1336 O O . TYR A 1 164 ? 2.680 4.023 -20.917 1.00 83.25 164 TYR A O 1
ATOM 1344 N N . THR A 1 165 ? 4.197 3.169 -22.331 1.00 81.12 165 THR A N 1
ATOM 1345 C CA . THR A 1 165 ? 3.216 2.469 -23.167 1.00 81.12 165 THR A CA 1
ATOM 1346 C C . THR A 1 165 ? 3.379 0.962 -23.004 1.00 81.12 165 THR A C 1
ATOM 1348 O O . THR A 1 165 ? 4.492 0.453 -22.928 1.00 81.12 165 THR A O 1
ATOM 1351 N N . LYS A 1 166 ? 2.278 0.197 -23.013 1.00 74.25 166 LYS A N 1
ATOM 1352 C CA . LYS A 1 166 ? 2.325 -1.277 -22.858 1.00 74.25 166 LYS A CA 1
ATOM 1353 C C . LYS A 1 166 ? 3.150 -1.999 -23.941 1.00 74.25 166 LYS A C 1
ATOM 1355 O O . LYS A 1 166 ? 3.434 -3.183 -23.784 1.00 74.25 166 LYS A O 1
ATOM 1360 N N . GLN A 1 167 ? 3.486 -1.311 -25.034 1.00 77.50 167 GLN A N 1
ATOM 1361 C CA . GLN A 1 167 ? 4.296 -1.822 -26.141 1.00 77.50 167 GLN A CA 1
ATOM 1362 C C . GLN A 1 167 ? 5.805 -1.619 -25.913 1.00 77.50 167 GLN A C 1
ATOM 1364 O O . GLN A 1 167 ? 6.610 -2.264 -26.581 1.00 77.50 167 GLN A O 1
ATOM 1369 N N . GLU A 1 168 ? 6.199 -0.755 -24.972 1.00 81.12 168 GLU A N 1
ATOM 1370 C CA . GLU A 1 168 ? 7.598 -0.490 -24.638 1.00 81.12 168 GLU A CA 1
ATOM 1371 C C . GLU A 1 168 ? 8.213 -1.680 -23.880 1.00 81.12 168 GLU A C 1
ATOM 1373 O O . GLU A 1 168 ? 7.629 -2.253 -22.954 1.00 81.12 168 GLU A O 1
ATOM 1378 N N . GLY A 1 169 ? 9.423 -2.076 -24.277 1.00 86.69 169 GLY A N 1
ATOM 1379 C CA . GLY A 1 169 ? 10.216 -3.043 -23.524 1.00 86.69 169 GLY A CA 1
ATOM 1380 C C . GLY A 1 169 ? 10.716 -2.459 -22.200 1.00 86.69 169 GLY A C 1
ATOM 1381 O O . GLY A 1 169 ? 10.809 -1.249 -22.028 1.00 86.69 169 GLY A O 1
ATOM 1382 N N . VAL A 1 170 ? 11.103 -3.317 -21.252 1.00 89.50 170 VAL A N 1
ATOM 1383 C CA . VAL A 1 170 ? 11.713 -2.849 -19.996 1.00 89.50 170 VAL A CA 1
ATOM 1384 C C . VAL A 1 170 ? 13.195 -2.545 -20.222 1.00 89.50 170 VAL A C 1
ATOM 1386 O O . VAL A 1 170 ? 14.049 -3.407 -20.003 1.00 89.50 170 VAL A O 1
ATOM 1389 N N . THR A 1 171 ? 13.490 -1.331 -20.691 1.00 90.56 171 THR A N 1
ATOM 1390 C CA . THR A 1 171 ? 14.856 -0.844 -20.932 1.00 90.56 171 THR A CA 1
ATOM 1391 C C . THR A 1 171 ? 15.472 -0.215 -19.679 1.00 90.56 171 THR A C 1
ATOM 1393 O O . THR A 1 171 ? 14.832 -0.109 -18.627 1.00 90.56 171 THR A O 1
ATOM 1396 N N . ARG A 1 172 ? 16.743 0.191 -19.771 1.00 86.38 172 ARG A N 1
ATOM 1397 C CA . ARG A 1 172 ? 17.405 0.957 -18.710 1.00 86.38 172 ARG A CA 1
ATOM 1398 C C . ARG A 1 172 ? 16.756 2.331 -18.546 1.00 86.38 172 ARG A C 1
ATOM 1400 O O . ARG A 1 172 ? 16.485 2.738 -17.425 1.00 86.38 172 ARG A O 1
ATOM 1407 N N . GLU A 1 173 ? 16.452 2.989 -19.656 1.00 90.44 173 GLU A N 1
ATOM 1408 C CA . GLU A 1 173 ? 15.846 4.318 -19.697 1.00 90.44 173 GLU A CA 1
ATOM 1409 C C . GLU A 1 173 ? 14.466 4.306 -19.033 1.00 90.44 173 GLU A C 1
ATOM 1411 O O . GLU A 1 173 ? 14.179 5.178 -18.217 1.00 90.44 173 GLU A O 1
ATOM 1416 N N . LEU A 1 174 ? 13.641 3.285 -19.306 1.00 91.69 174 LEU A N 1
ATOM 1417 C CA . LEU A 1 174 ? 12.354 3.123 -18.625 1.00 91.69 174 LEU A CA 1
ATOM 1418 C C . LEU A 1 174 ? 12.540 2.998 -17.107 1.00 91.69 174 LEU A C 1
ATOM 1420 O O . LEU A 1 174 ? 11.831 3.649 -16.346 1.00 91.69 174 LEU A O 1
ATOM 1424 N N . ARG A 1 175 ? 13.496 2.179 -16.651 1.00 90.88 175 ARG A N 1
ATOM 1425 C CA . ARG A 1 175 ? 13.765 2.012 -15.212 1.00 90.88 175 ARG A CA 1
ATOM 1426 C C . ARG A 1 175 ? 14.226 3.303 -14.557 1.00 90.88 175 ARG A C 1
ATOM 1428 O O . ARG A 1 175 ? 13.783 3.593 -13.451 1.00 90.88 175 ARG A O 1
ATOM 1435 N N . ASP A 1 176 ? 15.079 4.067 -15.230 1.00 91.38 176 ASP A N 1
ATOM 1436 C CA . ASP A 1 176 ? 15.549 5.350 -14.718 1.00 91.38 176 ASP A CA 1
ATOM 1437 C C . ASP A 1 176 ? 14.367 6.319 -14.526 1.00 91.38 176 ASP A C 1
ATOM 1439 O O . ASP A 1 176 ? 14.268 6.931 -13.461 1.00 91.38 176 ASP A O 1
ATOM 1443 N N . ARG 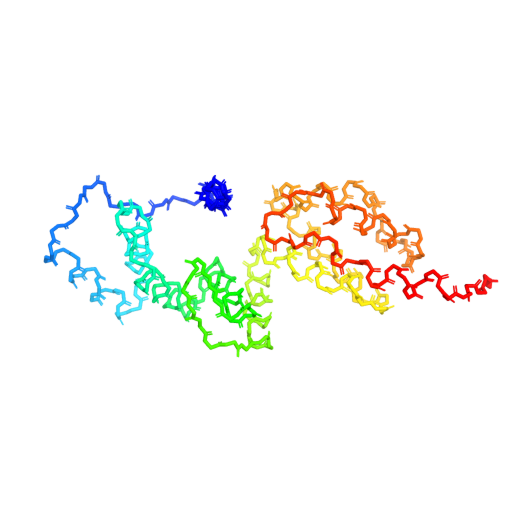A 1 177 ? 13.411 6.373 -15.471 1.00 94.94 177 ARG A N 1
ATOM 1444 C CA . ARG A 1 177 ? 12.160 7.144 -15.306 1.00 94.94 177 ARG A CA 1
ATOM 1445 C C . ARG A 1 177 ? 11.294 6.617 -14.157 1.00 94.94 177 ARG A C 1
ATOM 1447 O O . ARG A 1 177 ? 10.822 7.404 -13.345 1.00 94.94 177 ARG A O 1
ATOM 1454 N N . VAL A 1 178 ? 11.133 5.295 -14.033 1.00 94.50 178 VAL A N 1
ATOM 1455 C CA . VAL A 1 178 ? 10.371 4.661 -12.934 1.00 94.50 178 VAL A CA 1
ATOM 1456 C C . VAL A 1 178 ? 10.946 5.024 -11.574 1.00 94.50 178 VAL A C 1
ATOM 1458 O O . VAL A 1 178 ? 10.210 5.463 -10.693 1.00 94.50 178 VAL A O 1
ATOM 1461 N N . TRP A 1 179 ? 12.258 4.883 -11.395 1.00 93.38 179 TRP A N 1
ATOM 1462 C CA . TRP A 1 179 ? 12.911 5.261 -10.148 1.00 93.38 179 TRP A CA 1
ATOM 1463 C C . TRP A 1 179 ? 12.839 6.764 -9.899 1.00 93.38 179 TRP A C 1
ATOM 1465 O O . TRP A 1 179 ? 12.672 7.163 -8.752 1.00 93.38 179 TRP A O 1
ATOM 1475 N N . ASN A 1 180 ? 12.948 7.598 -10.937 1.00 93.50 180 ASN A N 1
ATOM 1476 C CA . ASN A 1 180 ? 12.792 9.042 -10.786 1.00 93.50 180 ASN A CA 1
ATOM 1477 C C . ASN A 1 180 ? 11.381 9.403 -10.302 1.00 93.50 180 ASN A C 1
ATOM 1479 O O . ASN A 1 180 ? 11.244 10.108 -9.304 1.00 93.50 180 ASN A O 1
ATOM 1483 N N . GLY A 1 181 ? 10.340 8.862 -10.935 1.00 95.44 181 GLY A N 1
ATOM 1484 C CA . GLY A 1 181 ? 8.956 9.081 -10.518 1.00 95.44 181 GLY A CA 1
ATOM 1485 C C . GLY A 1 181 ? 8.720 8.622 -9.080 1.00 95.44 181 GLY A C 1
ATOM 1486 O O . GLY A 1 181 ? 8.203 9.374 -8.258 1.00 95.44 181 GLY A O 1
ATOM 1487 N N . LEU A 1 182 ? 9.152 7.406 -8.741 1.00 94.69 182 LEU A N 1
ATOM 1488 C CA . LEU A 1 182 ? 8.927 6.798 -7.427 1.00 94.69 182 LEU A CA 1
ATOM 1489 C C . LEU A 1 182 ? 9.687 7.469 -6.271 1.00 94.69 182 LEU A C 1
ATOM 1491 O O . LEU A 1 182 ? 9.264 7.333 -5.120 1.00 94.69 182 LEU A O 1
ATOM 1495 N N . GLU A 1 183 ? 10.782 8.176 -6.550 1.00 92.88 183 GLU A N 1
ATOM 1496 C CA . GLU A 1 183 ? 11.516 8.979 -5.559 1.00 92.88 183 GLU A CA 1
ATOM 1497 C C . GLU A 1 183 ? 10.937 10.397 -5.408 1.00 92.88 183 GLU A C 1
ATOM 1499 O O . GLU A 1 183 ? 11.031 10.977 -4.330 1.00 92.88 183 GLU A O 1
ATOM 1504 N N . ASN A 1 184 ? 10.302 10.948 -6.452 1.00 94.00 184 ASN A N 1
ATOM 1505 C CA . ASN A 1 184 ? 9.811 12.335 -6.464 1.00 94.00 184 ASN A CA 1
ATOM 1506 C C . ASN A 1 184 ? 8.282 12.476 -6.330 1.00 94.00 184 ASN A C 1
ATOM 1508 O O . ASN A 1 184 ? 7.777 13.591 -6.215 1.00 94.00 184 ASN A O 1
ATOM 1512 N N . CYS A 1 185 ? 7.536 11.368 -6.286 1.00 93.75 185 CYS A N 1
ATOM 1513 C CA . CYS A 1 185 ? 6.071 11.367 -6.176 1.00 93.75 185 CYS A CA 1
ATOM 1514 C C . CYS A 1 185 ? 5.509 11.881 -4.841 1.00 93.75 185 CYS A C 1
ATOM 1516 O O . CYS A 1 185 ? 4.297 12.054 -4.722 1.00 93.75 185 CYS A O 1
ATOM 1518 N N . ASN A 1 186 ? 6.368 12.127 -3.844 1.00 92.31 186 ASN A N 1
ATOM 1519 C CA . ASN A 1 186 ? 5.986 12.549 -2.492 1.00 92.31 186 ASN A CA 1
ATOM 1520 C C . ASN A 1 186 ? 4.953 11.617 -1.831 1.00 92.31 186 ASN A C 1
ATOM 1522 O O . ASN A 1 186 ? 4.123 12.064 -1.036 1.00 92.31 186 ASN A O 1
ATOM 1526 N N . ASP A 1 187 ? 5.001 10.321 -2.157 1.00 92.69 187 ASP A N 1
ATOM 1527 C CA . ASP A 1 187 ? 4.174 9.326 -1.488 1.00 92.69 187 ASP A CA 1
ATOM 1528 C C . ASP A 1 187 ? 4.593 9.195 -0.016 1.00 92.69 187 ASP A C 1
ATOM 1530 O O . ASP A 1 187 ? 5.769 8.950 0.271 1.00 92.69 187 ASP A O 1
ATOM 1534 N N . PRO A 1 188 ? 3.661 9.332 0.936 1.00 87.94 188 PRO A N 1
ATOM 1535 C CA . PRO A 1 188 ? 4.006 9.319 2.349 1.00 87.94 188 PRO A CA 1
ATOM 1536 C C . PRO A 1 188 ? 4.342 7.946 2.919 1.00 87.94 188 PRO A C 1
ATOM 1538 O O . PRO A 1 188 ? 4.883 7.861 4.019 1.00 87.94 188 PRO A O 1
ATOM 1541 N N . TYR A 1 189 ? 3.999 6.874 2.213 1.00 87.06 189 TYR A N 1
ATOM 1542 C CA . TYR A 1 189 ? 4.247 5.503 2.640 1.00 87.06 189 TYR A CA 1
ATOM 1543 C C . TYR A 1 189 ? 5.528 4.926 2.038 1.00 87.06 189 TYR A C 1
ATOM 1545 O O . TYR A 1 189 ? 5.962 3.848 2.442 1.00 87.06 189 TYR A O 1
ATOM 1553 N N . LEU A 1 190 ? 6.148 5.627 1.088 1.00 85.88 190 LEU A N 1
ATOM 1554 C CA . LEU A 1 190 ? 7.374 5.182 0.446 1.00 85.88 190 LEU A CA 1
ATOM 1555 C C . LEU A 1 190 ? 8.604 5.780 1.127 1.00 85.88 190 LEU A C 1
ATOM 1557 O O . LEU A 1 190 ? 8.673 6.967 1.444 1.00 85.88 190 LEU A O 1
ATOM 1561 N N . ARG A 1 191 ? 9.621 4.938 1.330 1.00 77.31 191 ARG A N 1
ATOM 1562 C CA . ARG A 1 191 ? 10.897 5.375 1.903 1.00 77.31 191 ARG A CA 1
ATOM 1563 C C . ARG A 1 191 ? 11.738 6.098 0.838 1.00 77.31 191 ARG A C 1
ATOM 1565 O O . ARG A 1 191 ? 11.909 5.549 -0.256 1.00 77.31 191 ARG A O 1
ATOM 1572 N N . PRO A 1 192 ? 12.310 7.275 1.143 1.00 75.69 192 PRO A N 1
ATOM 1573 C CA . PRO A 1 192 ? 13.270 7.928 0.256 1.00 75.69 192 PRO A CA 1
ATOM 1574 C C . PRO A 1 192 ? 14.524 7.071 0.030 1.00 75.69 192 PRO A C 1
ATOM 1576 O O . PRO A 1 192 ? 14.929 6.324 0.925 1.00 75.69 192 PRO A O 1
ATOM 1579 N N . HIS A 1 193 ? 15.174 7.229 -1.126 1.00 79.44 193 HIS A N 1
ATOM 1580 C CA . HIS A 1 193 ? 16.487 6.658 -1.473 1.00 79.44 193 HIS A CA 1
ATOM 1581 C C . HIS A 1 193 ? 16.559 5.122 -1.511 1.00 79.44 193 HIS A C 1
ATOM 1583 O O . HIS A 1 193 ? 17.637 4.522 -1.485 1.00 79.44 193 HIS A O 1
ATOM 1589 N N . ARG A 1 194 ? 15.415 4.441 -1.598 1.00 76.12 194 ARG A N 1
ATOM 1590 C CA . ARG A 1 194 ? 15.342 2.969 -1.568 1.00 76.12 194 ARG A CA 1
ATOM 1591 C C . ARG A 1 194 ? 15.917 2.298 -2.819 1.00 76.12 194 ARG A C 1
ATOM 1593 O O . ARG A 1 194 ? 16.258 1.117 -2.780 1.00 76.12 194 ARG A O 1
ATOM 1600 N N . TYR A 1 195 ? 16.082 3.049 -3.907 1.00 74.56 195 TYR A N 1
ATOM 1601 C CA . TYR A 1 195 ? 16.658 2.554 -5.158 1.00 74.56 195 TYR A CA 1
ATOM 1602 C C . TYR A 1 195 ? 18.171 2.730 -5.281 1.00 74.56 195 TYR A C 1
ATOM 1604 O O . TYR A 1 195 ? 18.745 2.245 -6.256 1.00 74.56 195 TYR A O 1
ATOM 1612 N N . ASP A 1 196 ? 18.839 3.382 -4.329 1.00 79.88 196 ASP A N 1
ATOM 1613 C CA . ASP A 1 196 ? 20.266 3.707 -4.443 1.00 79.88 196 ASP A CA 1
ATOM 1614 C C . ASP A 1 196 ? 21.128 2.457 -4.657 1.00 79.88 196 ASP A C 1
ATOM 1616 O O . ASP A 1 196 ? 21.960 2.412 -5.564 1.00 79.88 196 ASP A O 1
ATOM 1620 N N . PHE A 1 197 ? 20.863 1.384 -3.909 1.00 72.25 197 PHE A N 1
ATOM 1621 C CA . PHE A 1 197 ? 21.575 0.118 -4.081 1.00 72.25 197 PHE A CA 1
ATOM 1622 C C . PHE A 1 197 ? 21.335 -0.518 -5.461 1.00 72.25 197 PHE A C 1
ATOM 1624 O O . PHE A 1 197 ? 22.282 -0.974 -6.108 1.00 72.25 197 PHE A O 1
ATOM 1631 N N . ALA A 1 198 ? 20.086 -0.524 -5.940 1.00 68.00 198 ALA A N 1
ATOM 1632 C CA . ALA A 1 198 ? 19.742 -1.057 -7.258 1.00 68.00 198 ALA A CA 1
ATOM 1633 C C . ALA A 1 198 ? 20.417 -0.245 -8.378 1.00 68.00 198 ALA A C 1
ATOM 1635 O O . ALA A 1 198 ? 21.046 -0.823 -9.269 1.00 68.00 198 ALA A O 1
ATOM 1636 N N . LYS A 1 199 ? 20.380 1.091 -8.286 1.00 72.12 199 LYS A N 1
ATOM 1637 C CA . LYS A 1 199 ? 21.064 2.015 -9.204 1.00 72.12 199 LYS A CA 1
ATOM 1638 C C . LYS A 1 199 ? 22.565 1.723 -9.271 1.00 72.12 199 LYS A C 1
ATOM 1640 O O . LYS A 1 199 ? 23.122 1.621 -10.365 1.00 72.12 199 LYS A O 1
ATOM 1645 N N . GLU A 1 200 ? 23.220 1.520 -8.128 1.00 75.81 200 GLU A N 1
ATOM 1646 C CA . GLU A 1 200 ? 24.652 1.202 -8.067 1.00 75.81 200 GLU A CA 1
ATOM 1647 C C . GLU A 1 200 ? 25.004 -0.150 -8.702 1.00 75.81 200 GLU A C 1
ATOM 1649 O O . GLU A 1 200 ? 26.021 -0.269 -9.391 1.00 75.81 200 GLU A O 1
ATOM 1654 N N . GLN A 1 201 ? 24.165 -1.175 -8.532 1.00 70.62 201 GLN A N 1
ATOM 1655 C CA . GLN A 1 201 ? 24.367 -2.454 -9.217 1.00 70.62 201 GLN A CA 1
ATOM 1656 C C . GLN A 1 201 ? 24.238 -2.317 -10.736 1.00 70.62 201 GLN A C 1
ATOM 1658 O O . GLN A 1 201 ? 25.042 -2.885 -11.478 1.00 70.62 201 GLN A O 1
ATOM 1663 N N . TYR A 1 202 ? 23.254 -1.551 -11.205 1.00 65.19 202 TYR A N 1
ATOM 1664 C CA . TYR A 1 202 ? 23.010 -1.353 -12.631 1.00 65.19 202 TYR A CA 1
ATOM 1665 C C . TYR A 1 202 ? 24.110 -0.541 -13.320 1.00 65.19 202 TYR A C 1
ATOM 1667 O O . TYR A 1 202 ? 24.516 -0.911 -14.420 1.00 65.19 202 TYR A O 1
ATOM 1675 N N . LYS A 1 203 ? 24.667 0.492 -12.672 1.00 70.12 203 LYS A N 1
ATOM 1676 C CA . LYS A 1 203 ? 25.816 1.257 -13.203 1.00 70.12 203 LYS A CA 1
ATOM 1677 C C . LYS A 1 203 ? 27.034 0.376 -13.501 1.00 70.12 203 LYS A C 1
ATOM 1679 O O . LYS A 1 203 ? 27.803 0.681 -14.408 1.00 70.12 203 LYS A O 1
ATOM 1684 N N . LYS A 1 204 ? 27.210 -0.713 -12.747 1.00 69.56 204 LYS A N 1
ATOM 1685 C CA . LYS A 1 204 ? 28.336 -1.650 -12.891 1.00 69.56 204 LYS A CA 1
ATOM 1686 C C . LYS A 1 204 ? 28.124 -2.685 -13.998 1.00 69.56 204 LYS A C 1
ATOM 1688 O O . LYS A 1 204 ? 29.087 -3.327 -14.417 1.00 69.56 204 LYS A O 1
ATOM 1693 N N . ARG A 1 205 ? 26.891 -2.868 -14.485 1.00 64.12 205 ARG A N 1
ATOM 1694 C CA . ARG A 1 205 ? 26.602 -3.797 -15.583 1.00 64.12 205 ARG A CA 1
ATOM 1695 C C . ARG A 1 205 ? 26.980 -3.140 -16.910 1.00 64.12 205 ARG A C 1
ATOM 1697 O O . ARG A 1 205 ? 26.401 -2.131 -17.301 1.00 64.12 205 ARG A O 1
ATOM 1704 N N . LYS A 1 206 ? 27.940 -3.732 -17.627 1.00 50.44 206 LYS A N 1
ATOM 1705 C CA . LYS A 1 206 ? 28.160 -3.414 -19.042 1.00 50.44 206 LYS A CA 1
ATOM 1706 C C . LYS A 1 206 ? 26.961 -3.945 -19.822 1.00 50.44 206 LYS A C 1
ATOM 1708 O O . LYS A 1 206 ? 26.827 -5.154 -19.989 1.00 50.44 206 LYS A O 1
ATOM 1713 N N . PHE A 1 207 ? 26.083 -3.054 -20.262 1.00 51.19 207 PHE A N 1
ATOM 1714 C CA . PHE A 1 207 ? 25.074 -3.410 -21.247 1.00 51.19 207 PHE A CA 1
ATOM 1715 C C . PHE A 1 207 ? 25.791 -3.601 -22.582 1.00 51.19 207 PHE A C 1
ATOM 1717 O O . PHE A 1 207 ? 26.311 -2.647 -23.157 1.00 51.19 207 PHE A O 1
ATOM 1724 N N . VAL A 1 208 ? 25.892 -4.850 -23.033 1.00 41.94 208 VAL A N 1
ATOM 1725 C CA . VAL A 1 208 ? 26.192 -5.129 -24.436 1.00 41.94 208 VAL A CA 1
ATOM 1726 C C . VAL A 1 208 ? 24.891 -4.835 -25.170 1.00 41.94 208 VAL A C 1
ATOM 1728 O O . VAL A 1 208 ? 23.919 -5.572 -25.016 1.00 41.94 208 VAL A O 1
ATOM 1731 N N . ASN A 1 209 ? 24.840 -3.700 -25.864 1.00 37.62 209 ASN A N 1
ATOM 1732 C CA . ASN A 1 209 ? 23.776 -3.437 -26.823 1.00 37.62 209 ASN A CA 1
ATOM 1733 C C . ASN A 1 209 ? 23.906 -4.509 -27.912 1.00 37.62 209 ASN A C 1
ATOM 1735 O O . ASN A 1 209 ? 24.915 -4.522 -28.616 1.00 37.62 209 ASN A O 1
ATOM 1739 N N . ASN A 1 210 ? 22.939 -5.423 -27.983 1.00 37.03 210 ASN A N 1
ATOM 1740 C CA . ASN A 1 210 ? 22.744 -6.259 -29.166 1.00 37.03 210 ASN A CA 1
ATOM 1741 C C . ASN A 1 210 ? 21.898 -5.491 -30.175 1.00 37.03 210 ASN A C 1
ATOM 1743 O O . ASN A 1 210 ? 20.900 -4.878 -29.729 1.00 37.03 210 ASN A O 1
#

Organism: Capnocytophaga ochracea (NCBI:txid1018)

InterPro domains:
  IPR011990 Tetratricopeptide-like helical domain superfamily [G3DSA:1.25.40.10] (12-180)

Secondary structure (DSSP, 8-state):
--SSSGGGTT----TTSS-----SS---HHHHHHHHHHHHTT-HHHHHHHHHHHHHSSS--HHHHHHHHHHHHHTT-HHHHHHHHHHHHHTEETTEE----HHHHHHHHHHHHHTT-HHHHHHHHHHHHT-S-HHHHHHHHHHHHHHHHTT-HHHHHHHHHHT--TTS---HHHHHHHHHHHHHS--TTSPTTTTHHHHHHHHTS-----

Radius of gyration: 19.71 Å; chains: 1; bounding box: 50×31×58 Å

pLDDT: mean 84.42, std 18.2, range [33.69, 98.62]

Sequence (210 aa):
MKNRIYTWLLFLVGIVAYPQGELKDEPNLETIKKIEQYCREGKSEACEKLYYHYFYKEDKDGEKIMYYIKQLSDLKRPKYMFMWGVAMSEGGLGGVKVKEDFVEGMKLIKQSADLDYPPAQMMIGDFLCTSNEAKDIRRGLFYINSACESTYQPACYVMDEVNYTKQEGVTRELRDRVWNGLENCNDPYLRPHRYDFAKEQYKKRKFVNN